Protein AF-A0A843CWX5-F1 (afdb_monomer_lite)

Radius of gyration: 22.22 Å; chains: 1; bounding box: 54×35×62 Å

Structure (mmCIF, N/CA/C/O backbone):
data_AF-A0A843CWX5-F1
#
_entry.id   AF-A0A843CWX5-F1
#
loop_
_atom_site.group_PDB
_atom_site.id
_atom_site.type_symbol
_atom_site.label_atom_id
_atom_site.label_alt_id
_atom_site.label_comp_id
_atom_site.label_asym_id
_atom_site.label_entity_id
_atom_site.label_seq_id
_atom_site.pdbx_PDB_ins_code
_atom_site.Cartn_x
_atom_site.Cartn_y
_atom_site.Cartn_z
_atom_site.occupancy
_atom_site.B_iso_or_equiv
_atom_site.auth_seq_id
_atom_site.auth_comp_id
_atom_site.auth_asym_id
_atom_site.auth_atom_id
_atom_site.pdbx_PDB_model_num
ATOM 1 N N . MET A 1 1 ? -23.429 11.695 6.345 1.00 37.69 1 MET A N 1
ATOM 2 C CA . MET A 1 1 ? -23.101 10.357 6.880 1.00 37.69 1 MET A CA 1
ATOM 3 C C . MET A 1 1 ? -22.554 10.529 8.290 1.00 37.69 1 MET A C 1
ATOM 5 O O . MET A 1 1 ? -21.396 10.893 8.444 1.00 37.69 1 MET A O 1
ATOM 9 N N . LYS A 1 2 ? -23.398 10.401 9.320 1.00 37.97 2 LYS A N 1
ATOM 10 C CA . LYS A 1 2 ? -22.948 10.453 10.717 1.00 37.97 2 LYS A CA 1
ATOM 11 C C . LYS A 1 2 ? -22.539 9.030 11.116 1.00 37.97 2 LYS A C 1
ATOM 13 O O . LYS A 1 2 ? -23.412 8.197 11.302 1.00 37.97 2 LYS A O 1
ATOM 18 N N . HIS A 1 3 ? -21.223 8.812 11.204 1.00 54.56 3 HIS A N 1
ATOM 19 C CA . HIS A 1 3 ? -20.528 7.656 11.798 1.00 54.56 3 HIS A CA 1
ATOM 20 C C . HIS A 1 3 ? -20.368 6.414 10.898 1.00 54.56 3 HIS A C 1
ATOM 22 O O . HIS A 1 3 ? -21.173 5.493 10.918 1.00 54.56 3 HIS A O 1
ATOM 28 N N . GLY A 1 4 ? -19.282 6.395 10.109 1.00 76.50 4 GLY A N 1
ATOM 29 C CA . GLY A 1 4 ? -18.746 5.164 9.506 1.00 76.50 4 GLY A CA 1
ATOM 30 C C . GLY A 1 4 ? -18.087 4.255 10.555 1.00 76.50 4 GLY A C 1
ATOM 31 O O . GLY A 1 4 ? -17.914 4.684 11.698 1.00 76.50 4 GLY A O 1
ATOM 32 N N . TYR A 1 5 ? -17.703 3.031 10.159 1.00 87.69 5 TYR A N 1
ATOM 33 C CA . TYR A 1 5 ? -17.168 1.962 11.027 1.00 87.69 5 TYR A CA 1
ATOM 34 C C . TYR A 1 5 ? -16.243 2.465 12.148 1.00 87.69 5 TYR A C 1
ATOM 36 O O . TYR A 1 5 ? -16.444 2.153 13.319 1.00 87.69 5 TYR A O 1
ATOM 44 N N . GLU A 1 6 ? -15.286 3.322 11.789 1.00 91.31 6 GLU A N 1
ATOM 45 C CA . GLU A 1 6 ? -14.276 3.930 12.660 1.00 91.31 6 GLU A CA 1
ATOM 46 C C . GLU A 1 6 ? -14.812 4.692 13.886 1.00 91.31 6 GLU A C 1
ATOM 48 O O . GLU A 1 6 ? -14.059 4.940 14.828 1.00 91.31 6 GLU A O 1
ATOM 53 N N . SER A 1 7 ? -16.073 5.129 13.861 1.00 91.31 7 SER A N 1
ATOM 54 C CA . SER A 1 7 ? -16.699 5.913 14.934 1.00 91.31 7 SER A CA 1
ATOM 55 C C . SER A 1 7 ? -17.399 5.064 15.992 1.00 91.31 7 SER A C 1
ATOM 57 O O . SER A 1 7 ? -17.661 5.586 17.075 1.00 91.31 7 SER A O 1
ATOM 59 N N . PHE A 1 8 ? -17.717 3.802 15.693 1.00 92.88 8 PHE A N 1
ATOM 60 C CA . PHE A 1 8 ? -18.364 2.912 16.656 1.00 92.88 8 PHE A CA 1
ATOM 61 C C . PHE A 1 8 ? -17.388 2.469 17.738 1.00 92.88 8 PHE A C 1
ATOM 63 O O . PHE A 1 8 ? -16.175 2.540 17.555 1.00 92.88 8 PHE A O 1
ATOM 70 N N . GLU A 1 9 ? -17.932 2.036 18.871 1.00 95.12 9 GLU A N 1
ATOM 71 C CA . GLU A 1 9 ? -17.149 1.485 19.971 1.00 95.12 9 GLU A CA 1
ATOM 72 C C . GLU A 1 9 ? -16.375 0.238 19.518 1.00 95.12 9 GLU A C 1
ATOM 74 O O . GLU A 1 9 ? -16.902 -0.597 18.780 1.00 95.12 9 GLU A O 1
ATOM 79 N N . ALA A 1 10 ? -15.113 0.144 19.937 1.00 94.31 10 ALA A N 1
ATOM 80 C CA . ALA A 1 10 ? -14.264 -1.003 19.658 1.00 94.31 10 ALA A CA 1
ATOM 81 C C . ALA A 1 10 ? -14.748 -2.249 20.404 1.00 94.31 10 ALA A C 1
ATOM 83 O O . ALA A 1 10 ? -15.139 -2.171 21.570 1.00 94.31 10 ALA A O 1
ATOM 84 N N . ALA A 1 11 ? -14.634 -3.408 19.750 1.00 92.00 11 ALA A N 1
ATOM 85 C CA . ALA A 1 11 ? -15.010 -4.704 20.321 1.00 92.00 11 ALA A CA 1
ATOM 86 C C . ALA A 1 11 ? -14.247 -5.040 21.617 1.00 92.00 11 ALA A C 1
ATOM 88 O O . ALA A 1 11 ? -14.758 -5.762 22.470 1.00 92.00 11 ALA A O 1
ATOM 89 N N . ILE A 1 12 ? -13.036 -4.497 21.773 1.00 95.31 12 ILE A N 1
ATOM 90 C CA . ILE A 1 12 ? -12.238 -4.579 22.994 1.00 95.31 12 ILE A CA 1
ATOM 91 C C . ILE A 1 12 ? -11.791 -3.181 23.430 1.00 95.31 12 ILE A C 1
ATOM 93 O O . ILE A 1 12 ? -11.584 -2.289 22.611 1.00 95.31 12 ILE A O 1
ATOM 97 N N . GLN A 1 13 ? -11.629 -2.998 24.740 1.00 96.81 13 GLN A N 1
ATOM 98 C CA . GLN A 1 13 ? -11.293 -1.701 25.345 1.00 96.81 13 GLN A CA 1
ATOM 99 C C . GLN A 1 13 ? -9.893 -1.670 25.979 1.00 96.81 13 GLN A C 1
ATOM 101 O O . GLN A 1 13 ? -9.362 -0.601 26.274 1.00 96.81 13 GLN A O 1
ATOM 106 N N . HIS A 1 14 ? -9.266 -2.831 26.161 1.00 96.19 14 HIS A N 1
ATOM 107 C CA . HIS A 1 14 ? -7.884 -2.970 26.619 1.00 96.19 14 HIS A CA 1
ATOM 108 C C . HIS A 1 14 ? -6.923 -2.813 25.430 1.00 96.19 14 HIS A C 1
ATOM 110 O O . HIS A 1 14 ? -6.329 -3.781 24.963 1.00 96.19 14 HIS A O 1
ATOM 116 N N . LEU A 1 15 ? -6.831 -1.583 24.914 1.00 97.06 15 LEU A N 1
ATOM 117 C CA . LEU A 1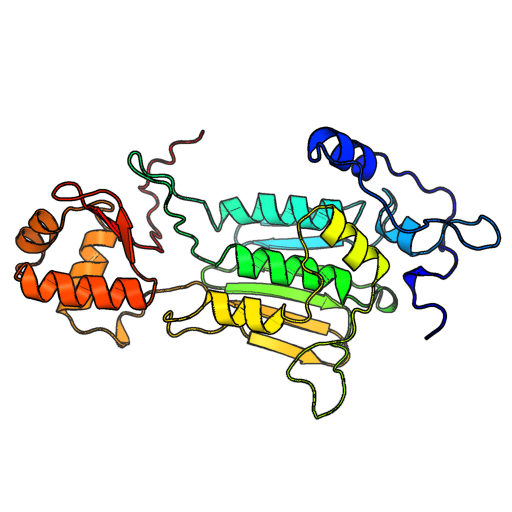 15 ? -5.984 -1.233 23.773 1.00 97.06 15 LEU A CA 1
ATOM 118 C C . LEU A 1 15 ? -4.655 -0.613 24.217 1.00 97.06 15 LEU A C 1
ATOM 120 O O . LEU A 1 15 ? -4.635 0.293 25.055 1.00 97.06 15 LEU A O 1
ATOM 124 N N . THR A 1 16 ? -3.563 -1.050 23.595 1.00 96.94 16 THR A N 1
ATOM 125 C CA . THR A 1 16 ? -2.225 -0.456 23.708 1.00 96.94 16 THR A CA 1
ATOM 126 C C . THR A 1 16 ? -1.787 0.128 22.362 1.00 96.94 16 THR A C 1
ATOM 128 O O . THR A 1 16 ? -2.307 -0.234 21.306 1.00 96.94 16 THR A O 1
ATOM 131 N N . PHE A 1 17 ? -0.857 1.084 22.399 1.00 95.69 17 PHE A N 1
ATOM 132 C CA . PHE A 1 17 ? -0.409 1.836 21.216 1.00 95.69 17 PHE A CA 1
ATOM 133 C C . PHE A 1 17 ? 1.121 1.913 21.136 1.00 95.69 17 PHE A C 1
ATOM 135 O O . PHE A 1 17 ? 1.678 2.889 20.632 1.00 95.69 17 PHE A O 1
ATOM 142 N N . GLU A 1 18 ? 1.822 0.921 21.678 1.00 94.94 18 GLU A N 1
ATOM 143 C CA . GLU A 1 18 ? 3.277 0.939 21.831 1.00 94.94 18 GLU A CA 1
ATOM 144 C C . GLU A 1 18 ? 3.984 0.960 20.476 1.00 94.94 18 GLU A C 1
ATOM 146 O O . GLU A 1 18 ? 4.830 1.833 20.251 1.00 94.94 18 GLU A O 1
ATOM 151 N N . LYS A 1 19 ? 3.595 0.085 19.532 1.00 94.44 19 LYS A N 1
ATOM 152 C CA . LYS A 1 19 ? 4.194 0.069 18.186 1.00 94.44 19 LYS A CA 1
ATOM 153 C C . LYS A 1 19 ? 3.950 1.383 17.454 1.00 94.44 19 LYS A C 1
ATOM 155 O O . LYS A 1 19 ? 4.860 1.914 16.819 1.00 94.44 19 LYS A O 1
ATOM 160 N N . MET A 1 20 ? 2.738 1.928 17.560 1.00 92.06 20 MET A N 1
ATOM 161 C CA . MET A 1 20 ? 2.376 3.182 16.900 1.00 92.06 20 MET A CA 1
ATOM 162 C C . MET A 1 20 ? 3.148 4.374 17.484 1.00 92.06 20 MET A C 1
ATOM 164 O O . MET A 1 20 ? 3.673 5.200 16.736 1.00 92.06 20 MET A O 1
ATOM 168 N N . ASN A 1 21 ? 3.274 4.446 18.812 1.00 90.81 21 ASN A N 1
ATOM 169 C CA . ASN A 1 21 ? 4.026 5.500 19.494 1.00 90.81 21 ASN A CA 1
ATOM 170 C C . ASN A 1 21 ? 5.521 5.421 19.172 1.00 90.81 21 ASN A C 1
ATOM 172 O O . ASN A 1 21 ? 6.123 6.438 18.827 1.00 90.81 21 ASN A O 1
ATOM 176 N N . CYS A 1 22 ? 6.100 4.219 19.214 1.00 89.88 22 CYS A N 1
ATOM 177 C CA . CYS A 1 22 ? 7.478 3.962 18.803 1.00 89.88 22 CYS A CA 1
ATOM 178 C C . CYS A 1 22 ? 7.706 4.420 17.353 1.00 89.88 22 CYS A C 1
ATOM 180 O O . CYS A 1 22 ? 8.638 5.173 17.060 1.00 89.88 22 CYS A O 1
ATOM 182 N N . PHE A 1 23 ? 6.797 4.056 16.447 1.00 87.69 23 PHE A N 1
ATOM 183 C CA . PHE A 1 23 ? 6.853 4.479 15.054 1.00 87.69 23 PHE A CA 1
ATOM 184 C C . PHE A 1 23 ? 6.845 6.011 14.907 1.00 87.69 23 PHE A C 1
ATOM 186 O O . PHE A 1 23 ? 7.719 6.567 14.237 1.00 87.69 23 PHE A O 1
ATOM 193 N N . ILE A 1 24 ? 5.906 6.703 15.559 1.00 86.19 24 ILE A N 1
ATOM 194 C CA . ILE A 1 24 ? 5.796 8.168 15.511 1.00 86.19 24 ILE A CA 1
ATOM 195 C C . ILE A 1 24 ? 7.080 8.831 16.026 1.00 86.19 24 ILE A C 1
ATOM 197 O O . ILE A 1 24 ? 7.633 9.693 15.338 1.00 86.19 24 ILE A O 1
ATOM 201 N N . GLN A 1 25 ? 7.589 8.391 17.180 1.00 82.81 25 GLN A N 1
ATOM 202 C CA . GLN A 1 25 ? 8.790 8.950 17.809 1.00 82.81 25 GLN A CA 1
ATOM 203 C C . GLN A 1 25 ? 10.044 8.779 16.942 1.00 82.81 25 GLN A C 1
ATOM 205 O O . GLN A 1 25 ? 10.835 9.710 16.806 1.00 82.81 25 GLN A O 1
ATOM 210 N N . HIS A 1 26 ? 10.232 7.605 16.333 1.00 77.31 26 HIS A N 1
ATOM 211 C CA . HIS A 1 26 ? 11.455 7.293 15.589 1.00 77.31 26 HIS A CA 1
ATOM 212 C C . HIS A 1 26 ? 11.434 7.724 14.121 1.00 77.31 26 HIS A C 1
ATOM 214 O O . HIS A 1 26 ? 12.497 7.865 13.512 1.00 77.31 26 HIS A O 1
ATOM 220 N N . LYS A 1 27 ? 10.255 7.885 13.510 1.00 68.44 27 LYS A N 1
ATOM 221 C CA . LYS A 1 27 ? 10.138 8.136 12.063 1.00 68.44 27 LYS A CA 1
ATOM 222 C C . LYS A 1 27 ? 9.634 9.524 11.716 1.00 68.44 27 LYS A C 1
ATOM 224 O O . LYS A 1 27 ? 9.719 9.900 10.546 1.00 68.44 27 LYS A O 1
ATOM 229 N N . THR A 1 28 ? 9.135 10.294 12.682 1.00 64.88 28 THR A N 1
ATOM 230 C CA . THR A 1 28 ? 8.553 11.606 12.397 1.00 64.88 28 THR A CA 1
ATOM 231 C C . THR A 1 28 ? 9.041 12.668 13.377 1.00 64.88 28 THR A C 1
ATOM 233 O O . THR A 1 28 ? 8.901 12.546 14.583 1.00 64.88 28 THR A O 1
ATOM 236 N N . SER A 1 29 ? 9.597 13.756 12.845 1.00 62.69 29 SER A N 1
ATOM 237 C CA . SER A 1 29 ? 9.973 14.949 13.625 1.00 62.69 29 SER A CA 1
ATOM 238 C C . SER A 1 29 ? 8.815 15.948 13.757 1.00 62.69 29 SER A C 1
ATOM 240 O O . SER A 1 29 ? 9.024 17.101 14.121 1.00 62.69 29 SER A O 1
ATOM 242 N N . ARG A 1 30 ? 7.604 15.550 13.347 1.00 64.81 30 ARG A N 1
ATOM 243 C CA . ARG A 1 30 ? 6.428 16.418 13.240 1.00 64.81 30 ARG A CA 1
ATOM 244 C C . ARG A 1 30 ? 5.475 16.124 14.389 1.00 64.81 30 ARG A C 1
ATOM 246 O O . ARG A 1 30 ? 5.229 14.963 14.691 1.00 64.81 30 ARG A O 1
ATOM 253 N N . ASN A 1 31 ? 4.866 17.168 14.946 1.00 69.94 31 ASN A N 1
ATOM 254 C CA . ASN A 1 31 ? 3.690 17.005 15.796 1.00 69.94 31 ASN A CA 1
ATOM 255 C C . ASN A 1 31 ? 2.535 16.488 14.929 1.00 69.94 31 ASN A C 1
ATOM 257 O O . ASN A 1 31 ? 1.963 17.233 14.131 1.00 69.94 31 ASN A O 1
ATOM 261 N N . ILE A 1 32 ? 2.238 15.196 15.043 1.00 76.44 32 ILE A N 1
ATOM 262 C CA . ILE A 1 32 ? 1.143 14.550 14.321 1.00 76.44 32 ILE A CA 1
ATOM 263 C C . ILE A 1 32 ? -0.139 14.776 15.110 1.00 76.44 32 ILE A C 1
ATOM 265 O O . ILE A 1 32 ? -0.299 14.265 16.217 1.00 76.44 32 ILE A O 1
ATOM 269 N N . ILE A 1 33 ? -1.073 15.512 14.514 1.00 76.00 33 ILE A N 1
ATOM 270 C CA . ILE A 1 33 ? -2.445 15.575 15.009 1.00 76.00 33 ILE A CA 1
ATOM 271 C C . ILE 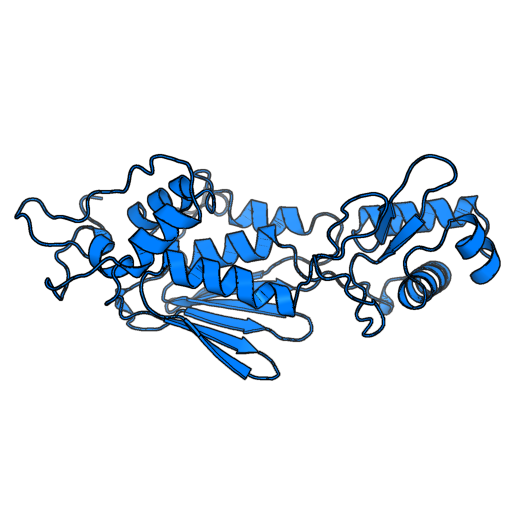A 1 33 ? -3.141 14.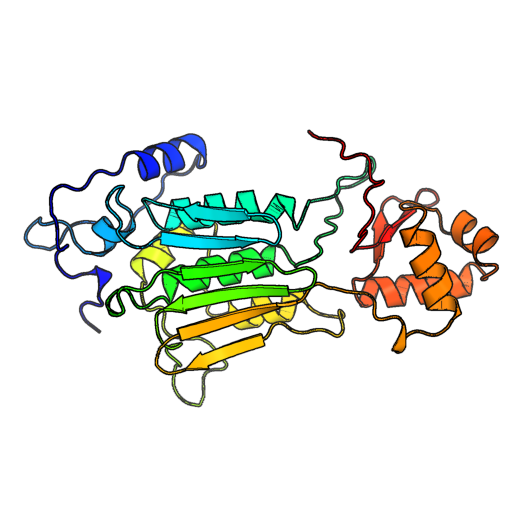297 14.542 1.00 76.00 33 ILE A C 1
ATOM 273 O O . ILE A 1 33 ? -3.293 14.069 13.339 1.00 76.00 33 ILE A O 1
ATOM 277 N N . THR A 1 34 ? -3.512 13.446 15.494 1.00 79.19 34 THR A N 1
ATOM 278 C CA . THR A 1 34 ? -4.245 12.208 15.224 1.00 79.19 34 THR A CA 1
ATOM 279 C C . THR A 1 34 ? -5.747 12.432 15.439 1.00 79.19 34 THR A C 1
ATOM 281 O O . THR A 1 34 ? -6.126 13.204 16.319 1.00 79.19 34 THR A O 1
ATOM 284 N N . PRO A 1 35 ? -6.620 11.804 14.630 1.00 85.06 35 PRO A N 1
ATOM 285 C CA . PRO A 1 35 ? -8.055 11.766 14.901 1.00 85.06 35 PRO A CA 1
ATOM 286 C C . PRO A 1 35 ? -8.389 11.208 16.290 1.00 85.06 35 PRO A C 1
ATOM 288 O O . PRO A 1 35 ? -7.669 10.356 16.809 1.00 85.06 35 PRO A O 1
ATOM 291 N N . ASP A 1 36 ? -9.533 11.622 16.842 1.00 90.19 36 ASP A N 1
ATOM 292 C CA . ASP A 1 36 ? -9.993 11.157 18.151 1.00 90.19 36 ASP A CA 1
ATOM 293 C C . ASP A 1 36 ? -10.170 9.633 18.194 1.00 90.19 36 ASP A C 1
ATOM 295 O O . ASP A 1 36 ? -10.916 9.036 17.409 1.00 90.19 36 ASP A O 1
ATOM 299 N N . THR A 1 37 ? -9.522 9.006 19.174 1.00 93.25 37 THR A N 1
ATOM 300 C CA . THR A 1 37 ? -9.575 7.560 19.438 1.00 93.25 37 THR A CA 1
ATOM 301 C C . THR A 1 37 ? -10.715 7.162 20.370 1.00 93.25 37 THR A C 1
ATOM 303 O O . THR A 1 37 ? -10.960 5.974 20.570 1.00 93.25 37 THR A O 1
ATOM 306 N N . ARG A 1 38 ? -11.450 8.128 20.928 1.00 94.06 38 ARG A N 1
ATOM 307 C CA . ARG A 1 38 ? -12.557 7.871 21.854 1.00 94.06 38 ARG A CA 1
ATOM 308 C C . ARG A 1 38 ? -13.912 8.244 21.260 1.00 94.06 38 ARG A C 1
ATOM 310 O O . ARG A 1 38 ? -14.014 9.049 20.333 1.00 94.06 38 ARG A O 1
ATOM 317 N N . THR A 1 39 ? -14.953 7.588 21.746 1.00 92.50 39 THR A N 1
ATOM 318 C CA . THR A 1 39 ? -16.355 7.948 21.526 1.00 92.50 39 THR A CA 1
ATOM 319 C C . THR A 1 39 ? -16.751 9.090 22.471 1.00 92.50 39 THR A C 1
ATOM 321 O O . THR A 1 39 ? -15.992 9.480 23.358 1.00 92.50 39 THR A O 1
ATOM 324 N N . GLN A 1 40 ? -17.977 9.603 22.330 1.00 89.31 40 GLN A N 1
ATOM 325 C CA . GLN A 1 40 ? -18.530 10.579 23.280 1.00 89.31 40 GLN A CA 1
ATOM 326 C C . GLN A 1 40 ? -18.700 10.004 24.698 1.00 89.31 40 GLN A C 1
ATOM 328 O O . GLN A 1 40 ? -18.656 10.760 25.662 1.00 89.31 40 GLN A O 1
ATOM 333 N N . SER A 1 41 ? -18.863 8.682 24.833 1.00 89.88 41 SER A N 1
ATOM 334 C CA . SER A 1 41 ? -18.937 7.991 26.129 1.00 89.88 41 SER A CA 1
ATOM 335 C C . SER A 1 41 ? -17.567 7.772 26.782 1.00 89.88 41 SER A C 1
ATOM 337 O O . SER A 1 41 ? -17.501 7.309 27.915 1.00 89.88 41 SER A O 1
ATOM 339 N N . GLY A 1 42 ? -16.470 8.093 26.089 1.00 92.88 42 GLY A N 1
ATOM 340 C CA . GLY A 1 42 ? -15.105 7.887 26.571 1.00 92.88 42 GLY A CA 1
ATOM 341 C C . GLY A 1 42 ? -14.513 6.513 26.243 1.00 92.88 42 GLY A C 1
ATOM 342 O O . GLY A 1 42 ? -13.300 6.350 26.387 1.00 92.88 42 GLY A O 1
ATOM 343 N N . SER A 1 43 ? -15.301 5.553 25.748 1.00 95.94 43 SER A N 1
ATOM 344 C CA . SER A 1 43 ? -14.805 4.264 25.238 1.00 95.94 43 SER A CA 1
ATOM 345 C C . SER A 1 43 ? -13.892 4.459 24.023 1.00 95.94 43 SER A C 1
ATOM 347 O O . SER A 1 43 ? -14.051 5.415 23.264 1.00 95.94 43 SER A O 1
ATOM 349 N N . PHE A 1 44 ? -12.948 3.551 23.790 1.00 97.56 44 PHE A N 1
ATOM 350 C CA . PHE A 1 44 ? -12.205 3.502 22.536 1.00 97.56 44 PHE A CA 1
ATOM 351 C C . PHE A 1 44 ? -13.128 3.166 21.366 1.00 97.56 44 PHE A C 1
ATOM 353 O O . PHE A 1 44 ? -14.013 2.313 21.474 1.00 97.56 44 PHE A O 1
ATOM 360 N N . ASN A 1 45 ? -12.901 3.841 20.243 1.00 96.38 45 ASN A N 1
ATOM 361 C CA . ASN A 1 45 ? -13.608 3.598 18.994 1.00 96.38 45 ASN A CA 1
ATOM 362 C C . ASN A 1 45 ? -12.832 2.640 18.075 1.00 96.38 45 ASN A C 1
ATOM 364 O O . ASN A 1 45 ? -11.656 2.354 18.289 1.00 96.38 45 ASN A O 1
ATOM 368 N N . ASN A 1 46 ? -13.479 2.154 17.021 1.00 95.62 46 ASN A N 1
ATOM 369 C CA . ASN A 1 46 ? -12.874 1.229 16.068 1.00 95.62 46 ASN A CA 1
ATOM 370 C C . ASN A 1 46 ? -11.637 1.806 15.375 1.00 95.62 46 ASN A C 1
ATOM 372 O O . ASN A 1 46 ? -10.713 1.057 15.091 1.00 95.62 46 ASN A O 1
ATOM 376 N N . TYR A 1 47 ? -11.564 3.119 15.137 1.00 95.62 47 TYR A N 1
ATOM 377 C CA . TYR A 1 47 ? -10.324 3.716 14.631 1.00 95.62 47 TYR A CA 1
ATOM 378 C C . TYR A 1 47 ? -9.152 3.481 15.595 1.00 95.62 47 TYR A C 1
ATOM 380 O O . TYR A 1 47 ? -8.075 3.100 15.145 1.00 95.62 47 TYR A O 1
ATOM 388 N N . ALA A 1 48 ? -9.373 3.620 16.906 1.00 96.62 48 ALA A N 1
ATOM 389 C CA . ALA A 1 48 ? -8.378 3.263 17.912 1.00 96.62 48 ALA A CA 1
ATOM 390 C C . ALA A 1 48 ? -7.981 1.786 17.810 1.00 96.62 48 ALA A C 1
ATOM 392 O O . ALA A 1 48 ? -6.799 1.470 17.872 1.00 96.62 48 ALA A O 1
ATOM 393 N N . TYR A 1 49 ? -8.946 0.894 17.582 1.00 96.25 49 TYR A N 1
ATOM 394 C CA . TYR A 1 49 ? -8.673 -0.532 17.423 1.00 96.25 49 TYR A CA 1
ATOM 395 C C . TYR A 1 49 ? -7.763 -0.820 16.214 1.00 96.25 49 TYR A C 1
ATOM 397 O O . TYR A 1 49 ? -6.774 -1.539 16.348 1.00 96.25 49 TYR A O 1
ATOM 405 N N . LEU A 1 50 ? -8.012 -0.167 15.074 1.00 95.94 50 LEU A N 1
ATOM 406 C CA . LEU A 1 50 ? -7.222 -0.307 13.839 1.00 95.94 50 LEU A CA 1
ATOM 407 C C . LEU A 1 50 ? -5.771 0.189 13.955 1.00 95.94 50 LEU A C 1
ATOM 409 O O . LEU A 1 50 ? -4.901 -0.254 13.201 1.00 95.94 50 LEU A O 1
ATOM 413 N N . ILE A 1 51 ? -5.501 1.116 14.877 1.00 96.44 51 ILE A N 1
ATOM 414 C CA . ILE A 1 51 ? -4.156 1.667 15.112 1.00 96.44 51 ILE A CA 1
ATOM 415 C C . ILE A 1 51 ? -3.513 1.151 16.409 1.00 96.44 51 ILE A C 1
ATOM 417 O O . ILE A 1 51 ? -2.461 1.653 16.804 1.00 96.44 51 ILE A O 1
ATOM 421 N N . SER A 1 52 ? -4.151 0.190 17.078 1.00 97.44 52 SER A N 1
ATOM 422 C CA . SER A 1 52 ? -3.660 -0.424 18.314 1.00 97.44 52 SER A CA 1
ATOM 423 C C . SER A 1 52 ? -2.762 -1.628 18.039 1.00 97.44 52 SER A C 1
ATOM 425 O O . SER A 1 52 ? -2.772 -2.198 16.944 1.00 97.44 52 SER A O 1
ATOM 427 N N . ASP A 1 53 ? -2.023 -2.062 19.058 1.00 97.50 53 ASP A N 1
ATOM 428 C CA . ASP A 1 53 ? -1.240 -3.299 18.993 1.00 97.50 53 ASP A CA 1
ATOM 429 C C . ASP A 1 53 ? -2.134 -4.552 18.887 1.00 97.50 53 ASP A C 1
ATOM 431 O O . ASP A 1 53 ? -1.661 -5.599 18.454 1.00 97.50 53 ASP A O 1
ATOM 435 N N . GLN A 1 54 ? -3.424 -4.440 19.229 1.00 97.50 54 GLN A N 1
ATOM 436 C CA . GLN A 1 54 ? -4.416 -5.521 19.187 1.00 97.50 54 GLN A CA 1
ATOM 437 C C . GLN A 1 54 ? -5.218 -5.572 17.876 1.00 97.50 54 GLN A C 1
ATOM 439 O O . GLN A 1 54 ? -6.191 -6.324 17.795 1.00 97.50 54 GLN A O 1
ATOM 444 N N . CYS A 1 55 ? -4.859 -4.774 16.865 1.00 96.44 55 CYS A N 1
ATOM 445 C CA . CYS A 1 55 ? -5.523 -4.806 15.563 1.00 96.44 55 CYS A CA 1
ATOM 446 C C . CYS A 1 55 ? -5.568 -6.251 15.012 1.00 96.44 55 CYS A C 1
ATOM 448 O O . CYS A 1 55 ? -4.509 -6.863 14.862 1.00 96.44 55 CYS A O 1
ATOM 450 N N . PRO A 1 56 ? -6.763 -6.798 14.712 1.00 95.44 56 PRO A N 1
ATOM 451 C CA . PRO A 1 56 ? -6.926 -8.203 14.345 1.00 95.44 56 PRO A CA 1
ATOM 452 C C . PRO A 1 56 ? -6.678 -8.474 12.858 1.00 95.44 56 PRO A C 1
ATOM 454 O O . PRO A 1 56 ? -6.548 -9.632 12.478 1.00 95.44 56 PRO A O 1
ATOM 457 N N . TRP A 1 57 ? -6.649 -7.433 12.020 1.00 96.25 57 TRP A N 1
ATOM 458 C CA . TRP A 1 57 ? -6.376 -7.562 10.589 1.00 96.25 57 TRP A CA 1
ATOM 459 C C . TRP A 1 57 ? -4.879 -7.532 10.326 1.00 96.25 57 TRP A C 1
ATOM 461 O O . TRP A 1 57 ? -4.162 -6.669 10.845 1.00 96.25 57 TRP A O 1
ATOM 471 N N . HIS A 1 58 ? -4.449 -8.425 9.450 1.00 97.69 58 HIS A N 1
ATOM 472 C CA . HIS A 1 58 ? -3.074 -8.579 9.017 1.00 97.69 58 HIS A CA 1
ATOM 473 C C . HIS A 1 58 ? -2.930 -8.158 7.557 1.00 97.69 58 HIS A C 1
ATOM 475 O O . HIS A 1 58 ? -3.873 -8.190 6.756 1.00 97.69 58 HIS A O 1
ATOM 481 N N . ILE A 1 59 ? -1.709 -7.783 7.198 1.00 98.31 59 ILE A N 1
ATOM 482 C CA . ILE A 1 59 ? -1.265 -7.761 5.814 1.00 98.31 59 ILE A CA 1
ATOM 483 C C . ILE A 1 59 ? -0.411 -9.006 5.616 1.00 98.31 59 ILE A C 1
ATOM 485 O O . ILE A 1 59 ? 0.607 -9.194 6.282 1.00 98.31 59 ILE A O 1
ATOM 489 N N . ILE A 1 60 ? -0.833 -9.860 4.695 1.00 98.31 60 ILE A N 1
ATOM 490 C CA . ILE A 1 60 ? -0.126 -11.080 4.324 1.00 98.31 60 ILE A CA 1
ATOM 491 C C . ILE A 1 60 ? 0.561 -10.822 2.991 1.00 98.31 60 ILE A C 1
ATOM 493 O O . ILE A 1 60 ? -0.085 -10.427 2.023 1.00 98.31 60 ILE A O 1
ATOM 497 N N . MET A 1 61 ? 1.871 -11.032 2.941 1.00 97.25 61 MET A N 1
ATOM 498 C CA . MET A 1 61 ? 2.678 -10.874 1.739 1.00 97.25 61 MET A CA 1
ATOM 499 C C . MET A 1 61 ? 3.255 -12.218 1.320 1.00 97.25 61 MET A C 1
ATOM 501 O O . MET A 1 61 ? 4.154 -12.751 1.973 1.00 97.25 61 MET A O 1
ATOM 505 N N . ASP A 1 62 ? 2.762 -12.731 0.204 1.00 94.25 62 ASP A N 1
ATOM 506 C CA . ASP A 1 62 ? 3.271 -13.918 -0.456 1.00 94.25 62 ASP A CA 1
ATOM 507 C C . ASP A 1 62 ? 4.295 -13.510 -1.519 1.00 94.25 62 ASP A C 1
ATOM 509 O O . ASP A 1 62 ? 4.082 -12.623 -2.349 1.00 94.25 62 ASP A O 1
ATOM 513 N N . THR A 1 63 ? 5.459 -14.143 -1.457 1.00 87.12 63 THR A N 1
ATOM 514 C CA . THR A 1 63 ? 6.590 -13.925 -2.364 1.00 87.12 63 THR A CA 1
ATOM 515 C C . THR A 1 63 ? 7.058 -15.281 -2.882 1.00 87.12 63 THR A C 1
ATOM 517 O O . THR A 1 63 ? 6.735 -16.299 -2.265 1.00 87.12 63 THR A O 1
ATOM 520 N N . PRO A 1 64 ? 7.871 -15.347 -3.951 1.00 77.56 64 PRO A N 1
ATOM 521 C CA . PRO A 1 64 ? 8.253 -16.632 -4.535 1.00 77.56 64 PRO A CA 1
ATOM 522 C C . PRO A 1 64 ? 9.002 -17.544 -3.554 1.00 77.56 64 PRO A C 1
ATOM 524 O O . PRO A 1 64 ? 8.931 -18.764 -3.663 1.00 77.56 64 PRO A O 1
ATOM 527 N N . ASP A 1 65 ? 9.703 -16.944 -2.589 1.00 80.19 65 ASP A N 1
ATOM 528 C CA . ASP A 1 65 ? 10.574 -17.655 -1.655 1.00 80.19 65 ASP A CA 1
ATOM 529 C C . ASP A 1 65 ? 9.974 -17.783 -0.243 1.00 80.19 65 ASP A C 1
ATOM 531 O O . ASP A 1 65 ? 10.485 -18.546 0.576 1.00 80.19 65 ASP A O 1
ATOM 535 N N . SER A 1 66 ? 8.953 -16.988 0.101 1.00 87.56 66 SER A N 1
ATOM 536 C CA . SER A 1 66 ? 8.476 -16.878 1.486 1.00 87.56 66 SER A CA 1
ATOM 537 C C . SER A 1 66 ? 7.101 -16.229 1.612 1.00 87.56 66 SER A C 1
ATOM 539 O O . SER A 1 66 ? 6.726 -15.392 0.793 1.00 87.56 66 SER A O 1
ATOM 541 N N . ARG A 1 67 ? 6.407 -16.551 2.705 1.00 94.81 67 ARG A N 1
ATOM 542 C CA . ARG A 1 67 ? 5.227 -15.832 3.185 1.00 94.81 67 ARG A CA 1
ATOM 543 C C . ARG A 1 67 ? 5.605 -14.994 4.401 1.00 94.81 67 ARG A C 1
ATOM 545 O O . ARG A 1 67 ? 6.252 -15.496 5.319 1.00 94.81 67 ARG A O 1
ATOM 552 N N . MET A 1 68 ? 5.212 -13.727 4.398 1.00 95.94 68 MET A N 1
ATOM 553 C CA . MET A 1 68 ? 5.408 -12.788 5.500 1.00 95.94 68 MET A CA 1
ATOM 554 C C . MET A 1 68 ? 4.045 -12.331 6.014 1.00 95.94 68 MET A C 1
ATOM 556 O O . MET A 1 68 ? 3.126 -12.106 5.229 1.00 95.94 68 MET A O 1
ATOM 560 N N . GLU A 1 69 ? 3.923 -12.172 7.324 1.00 97.94 69 GLU A N 1
ATOM 561 C CA . GLU A 1 69 ? 2.708 -11.689 7.974 1.00 97.94 69 GLU A CA 1
ATOM 562 C C . GLU A 1 69 ? 3.062 -10.484 8.841 1.00 97.94 69 GLU A C 1
ATOM 564 O O . GLU A 1 69 ? 3.974 -10.544 9.669 1.00 97.94 69 GLU A O 1
ATOM 569 N N . PHE A 1 70 ? 2.367 -9.375 8.608 1.00 97.94 70 PHE A N 1
ATOM 570 C CA . PHE A 1 70 ? 2.544 -8.129 9.342 1.00 97.94 70 PHE A CA 1
ATOM 571 C C . PHE A 1 70 ? 1.369 -7.956 10.307 1.00 97.94 70 PHE A C 1
ATOM 573 O O . PHE A 1 70 ? 0.223 -8.188 9.931 1.00 97.94 70 PHE A O 1
ATOM 580 N N . SER A 1 71 ? 1.649 -7.562 11.553 1.00 97.75 71 SER A N 1
ATOM 581 C CA . SER A 1 71 ? 0.657 -7.515 12.639 1.00 97.75 71 SER A CA 1
ATOM 582 C C . SER A 1 71 ? 0.782 -6.264 13.516 1.00 97.75 71 SER A C 1
ATOM 584 O O . SER A 1 71 ? 1.852 -5.653 13.636 1.00 97.75 71 SER A O 1
ATOM 586 N N . GLY A 1 72 ? -0.308 -5.898 14.197 1.00 97.56 72 GLY A N 1
ATOM 587 C CA . GLY A 1 72 ? -0.408 -4.682 15.014 1.00 97.56 72 GLY A CA 1
ATOM 588 C C . GLY A 1 72 ? -1.018 -3.509 14.234 1.00 97.56 72 GLY A C 1
ATOM 589 O O . GLY A 1 72 ? -1.833 -3.744 13.347 1.00 97.56 72 GLY A O 1
ATOM 590 N N . PRO A 1 73 ? -0.658 -2.243 14.504 1.00 97.25 73 PRO A N 1
ATOM 591 C CA . PRO A 1 73 ? -1.330 -1.097 13.888 1.00 97.25 73 PRO A CA 1
ATOM 592 C C . PRO A 1 73 ? -1.263 -1.123 12.352 1.00 97.25 73 PRO A C 1
ATOM 594 O O . PRO A 1 73 ? -0.165 -1.169 11.792 1.00 97.25 73 PRO A O 1
ATOM 597 N N . LEU A 1 74 ? -2.400 -1.006 11.651 1.00 97.06 74 LEU A N 1
ATOM 598 C CA . LEU A 1 74 ? -2.440 -1.031 10.173 1.00 97.06 74 LEU A CA 1
ATOM 599 C C . LEU A 1 74 ? -1.469 -0.038 9.494 1.00 97.06 74 LEU A C 1
ATOM 601 O O . LEU A 1 74 ? -0.798 -0.430 8.536 1.00 97.06 74 LEU A O 1
ATOM 605 N N . PRO A 1 75 ? -1.321 1.221 9.965 1.00 95.44 75 PRO A N 1
ATOM 606 C CA . PRO A 1 75 ? -0.332 2.144 9.405 1.00 95.44 75 PRO A CA 1
ATOM 607 C C . PRO A 1 75 ? 1.103 1.617 9.486 1.00 95.44 75 PRO A C 1
ATOM 609 O O . PRO A 1 75 ? 1.883 1.806 8.555 1.00 95.44 75 PRO A O 1
ATOM 612 N N . VAL A 1 76 ? 1.451 0.945 10.588 1.00 96.06 76 VAL A N 1
ATOM 613 C CA . VAL A 1 76 ? 2.782 0.360 10.790 1.00 96.06 76 VAL A CA 1
ATOM 614 C C . VAL A 1 76 ? 2.974 -0.818 9.838 1.00 96.06 76 VAL A C 1
ATOM 616 O O . VAL A 1 76 ? 3.975 -0.843 9.123 1.00 96.06 76 VAL A O 1
ATOM 619 N N . GLN A 1 77 ? 1.979 -1.707 9.728 1.00 97.69 77 GLN A N 1
ATOM 620 C CA . GLN A 1 77 ? 2.021 -2.841 8.800 1.00 97.69 77 GLN A CA 1
ATOM 621 C C . GLN A 1 77 ? 2.263 -2.396 7.346 1.00 97.69 77 GLN A C 1
ATOM 623 O O . GLN A 1 77 ? 3.118 -2.957 6.663 1.00 97.69 77 GLN A O 1
ATOM 628 N N . VAL A 1 78 ? 1.580 -1.344 6.869 1.00 96.31 78 VAL A N 1
ATOM 629 C CA . VAL A 1 78 ? 1.789 -0.791 5.512 1.00 96.31 78 VAL A CA 1
ATOM 630 C C . VAL A 1 78 ? 3.236 -0.349 5.295 1.00 96.31 78 VAL A C 1
ATOM 632 O O . VAL A 1 78 ? 3.804 -0.544 4.220 1.00 96.31 78 VAL A O 1
ATOM 635 N N . ILE A 1 79 ? 3.854 0.259 6.301 1.00 93.62 79 ILE A N 1
ATOM 636 C CA . ILE A 1 79 ? 5.203 0.822 6.188 1.00 93.62 79 ILE A CA 1
ATOM 637 C C . ILE A 1 79 ? 6.267 -0.274 6.279 1.00 93.62 79 ILE A C 1
ATOM 639 O O . ILE A 1 79 ? 7.280 -0.220 5.570 1.00 93.62 79 ILE A O 1
ATOM 643 N N . GLU A 1 80 ? 6.025 -1.292 7.099 1.00 95.19 80 GLU A N 1
ATOM 644 C CA . GLU A 1 80 ? 6.818 -2.518 7.122 1.00 95.19 80 GLU A CA 1
ATOM 645 C C . GLU A 1 80 ? 6.734 -3.238 5.769 1.00 95.19 80 GLU A C 1
ATOM 647 O O . GLU A 1 80 ? 7.776 -3.547 5.190 1.00 95.19 80 GLU A O 1
ATOM 652 N N . CYS A 1 81 ? 5.536 -3.365 5.184 1.00 94.94 81 CYS A N 1
ATOM 653 C CA . CYS A 1 81 ? 5.337 -3.895 3.831 1.00 94.94 81 CYS A CA 1
ATOM 654 C C . CYS A 1 81 ? 6.108 -3.087 2.779 1.00 94.94 81 CYS A C 1
ATOM 656 O O . CYS A 1 81 ? 6.838 -3.653 1.966 1.00 94.94 81 CYS A O 1
ATOM 658 N N . LEU A 1 82 ? 6.005 -1.753 2.807 1.00 91.38 82 LEU A N 1
ATOM 659 C CA . LEU A 1 82 ? 6.753 -0.870 1.905 1.00 91.38 82 LEU A CA 1
ATOM 660 C C . LEU A 1 82 ? 8.266 -1.055 2.029 1.00 91.38 82 LEU A C 1
ATOM 662 O O . LEU A 1 82 ? 8.990 -0.913 1.043 1.00 91.38 82 LEU A O 1
ATOM 666 N N . THR A 1 83 ? 8.746 -1.344 3.236 1.00 90.38 83 THR A N 1
ATOM 667 C CA . THR A 1 83 ? 10.160 -1.620 3.493 1.00 90.38 83 THR A CA 1
ATOM 668 C C . THR A 1 83 ? 10.547 -2.999 2.963 1.00 90.38 83 THR A C 1
ATOM 670 O O . THR A 1 83 ? 11.570 -3.106 2.287 1.00 90.38 83 THR A O 1
ATOM 673 N N . ALA A 1 84 ? 9.717 -4.021 3.184 1.00 89.62 84 ALA A N 1
ATOM 674 C CA . ALA A 1 84 ? 9.937 -5.384 2.706 1.00 89.62 84 ALA A CA 1
ATOM 675 C C . ALA A 1 84 ? 9.963 -5.465 1.169 1.00 89.62 84 ALA A C 1
ATOM 677 O O . ALA A 1 84 ? 10.894 -6.039 0.602 1.00 89.62 84 ALA A O 1
ATOM 678 N N . ILE A 1 85 ? 9.029 -4.793 0.480 1.00 86.19 85 ILE A N 1
ATOM 679 C CA . ILE A 1 85 ? 8.939 -4.774 -0.995 1.00 86.19 85 ILE A CA 1
ATOM 680 C C . ILE A 1 85 ? 10.233 -4.273 -1.650 1.00 86.19 85 ILE A C 1
ATOM 682 O O . ILE A 1 85 ? 10.557 -4.684 -2.765 1.00 86.19 85 ILE A O 1
ATOM 686 N N . ARG A 1 86 ? 11.035 -3.441 -0.968 1.00 80.06 86 ARG A N 1
ATOM 687 C CA . ARG A 1 86 ? 12.326 -2.958 -1.497 1.00 80.06 86 ARG A CA 1
ATOM 688 C C . ARG A 1 86 ? 13.288 -4.088 -1.853 1.00 80.06 86 ARG A C 1
ATOM 690 O O . ARG A 1 86 ? 14.134 -3.879 -2.713 1.00 80.06 86 ARG A O 1
ATOM 697 N N . ARG A 1 87 ? 13.159 -5.273 -1.249 1.00 77.75 87 ARG A N 1
ATOM 698 C CA . ARG A 1 87 ? 13.957 -6.450 -1.626 1.00 77.75 87 ARG A CA 1
ATOM 699 C C . ARG A 1 87 ? 13.698 -6.882 -3.073 1.00 77.75 87 ARG A C 1
ATOM 701 O O . ARG A 1 87 ? 14.637 -7.257 -3.766 1.00 77.75 87 ARG A O 1
ATOM 708 N N . TRP A 1 88 ? 12.450 -6.787 -3.528 1.00 75.19 88 TRP A N 1
ATOM 709 C CA . TRP A 1 88 ? 12.024 -7.128 -4.891 1.00 75.19 88 TRP A CA 1
ATOM 710 C C . TRP A 1 88 ? 11.937 -5.906 -5.818 1.00 75.19 88 TRP A C 1
ATOM 712 O O . TRP A 1 88 ? 11.737 -6.048 -7.024 1.00 75.19 88 TRP A O 1
ATOM 722 N N . ASN A 1 89 ? 12.121 -4.704 -5.264 1.00 70.94 89 ASN A N 1
ATOM 723 C CA . ASN A 1 89 ? 12.134 -3.435 -5.983 1.00 70.94 89 ASN A CA 1
ATOM 724 C C . ASN A 1 89 ? 13.252 -2.499 -5.462 1.00 70.94 89 ASN A C 1
ATOM 726 O O . ASN A 1 89 ? 12.951 -1.433 -4.910 1.00 70.94 89 ASN A O 1
ATOM 730 N N . PRO A 1 90 ? 14.537 -2.902 -5.550 1.00 60.22 90 PRO A N 1
ATOM 731 C CA . PRO A 1 90 ? 15.634 -2.158 -4.941 1.00 60.22 90 PRO A CA 1
ATOM 732 C C . PRO A 1 90 ? 15.879 -0.827 -5.655 1.00 60.22 90 PRO A C 1
ATOM 734 O O . PRO A 1 90 ? 15.920 -0.756 -6.879 1.00 60.22 90 PRO A O 1
ATOM 737 N N . ASN A 1 91 ? 16.115 0.236 -4.882 1.00 51.62 91 ASN A N 1
ATOM 738 C CA . ASN A 1 91 ? 16.609 1.495 -5.436 1.00 51.62 91 ASN A CA 1
ATOM 739 C C . ASN A 1 91 ? 18.080 1.312 -5.831 1.00 51.62 91 ASN A C 1
ATOM 741 O O . ASN A 1 91 ? 18.929 1.126 -4.960 1.00 51.62 91 ASN A O 1
ATOM 745 N N . VAL A 1 92 ? 18.404 1.394 -7.120 1.00 49.78 92 VAL A N 1
ATOM 746 C CA . VAL A 1 92 ? 19.805 1.409 -7.565 1.00 49.78 92 VAL A CA 1
ATOM 747 C C . VAL A 1 92 ? 20.349 2.835 -7.452 1.00 49.78 92 VAL A C 1
ATOM 749 O O . VAL A 1 92 ? 19.805 3.764 -8.042 1.00 49.78 92 VAL A O 1
ATOM 752 N N . ARG A 1 93 ? 21.427 3.028 -6.686 1.00 39.91 93 ARG A N 1
ATOM 753 C CA . ARG A 1 93 ? 22.151 4.304 -6.579 1.00 39.91 93 ARG A CA 1
ATOM 754 C C . ARG A 1 93 ? 23.454 4.190 -7.366 1.00 39.91 93 ARG A C 1
ATOM 756 O O . ARG A 1 93 ? 24.206 3.246 -7.161 1.00 39.91 93 ARG A O 1
ATOM 763 N N . LEU A 1 94 ? 23.710 5.136 -8.266 1.00 40.53 94 LEU A N 1
ATOM 764 C CA . LEU A 1 94 ? 24.924 5.178 -9.085 1.00 40.53 94 LEU A CA 1
ATOM 765 C C . LEU A 1 94 ? 25.686 6.473 -8.791 1.00 40.53 94 LEU A C 1
ATOM 767 O O . LEU A 1 94 ? 25.077 7.540 -8.680 1.00 40.53 94 LEU A O 1
ATOM 771 N N . ASP A 1 95 ? 27.011 6.368 -8.665 1.00 41.09 95 ASP A N 1
ATOM 772 C CA . ASP A 1 95 ? 27.942 7.328 -8.033 1.00 41.09 95 ASP A CA 1
ATOM 773 C C . ASP A 1 95 ? 27.923 8.782 -8.542 1.00 41.09 95 ASP A C 1
ATOM 775 O O . ASP A 1 95 ? 28.611 9.642 -8.001 1.00 41.09 95 ASP A O 1
ATOM 779 N N . CYS A 1 96 ? 27.141 9.115 -9.568 1.00 38.38 96 CYS A N 1
ATOM 780 C CA . CYS A 1 96 ? 27.109 10.461 -10.146 1.00 38.38 96 CYS A CA 1
ATOM 781 C C . CYS A 1 96 ? 25.729 11.136 -10.145 1.00 38.38 96 CYS A C 1
ATOM 783 O O . CYS A 1 96 ? 25.651 12.302 -10.537 1.00 38.38 96 CYS A O 1
ATOM 785 N N . ARG A 1 97 ? 24.654 10.449 -9.722 1.00 38.09 97 ARG A N 1
ATOM 786 C CA . ARG A 1 97 ? 23.306 10.993 -9.432 1.00 38.09 97 ARG A CA 1
ATOM 787 C C . ARG A 1 97 ? 22.369 9.853 -9.020 1.00 38.09 97 ARG A C 1
ATOM 789 O O . ARG A 1 97 ? 22.447 8.756 -9.555 1.00 38.09 97 ARG A O 1
ATOM 796 N N . VAL A 1 98 ? 21.437 10.139 -8.112 1.00 40.34 98 VAL A N 1
ATOM 797 C CA . VAL A 1 98 ? 20.366 9.201 -7.744 1.00 40.34 98 VAL A CA 1
ATOM 798 C C . VAL A 1 98 ? 19.399 9.076 -8.927 1.00 40.34 98 VAL A C 1
ATOM 800 O O . VAL A 1 98 ? 18.757 10.059 -9.289 1.00 40.34 98 VAL A O 1
ATOM 803 N N . GLY A 1 99 ? 19.311 7.894 -9.536 1.00 42.94 99 GLY A N 1
ATOM 804 C CA . GLY A 1 99 ? 18.278 7.544 -10.510 1.00 42.94 99 GLY A CA 1
ATOM 805 C C . GLY A 1 99 ? 17.630 6.240 -10.076 1.00 42.94 99 GLY A C 1
ATOM 806 O O . GLY A 1 99 ? 18.305 5.221 -10.009 1.00 42.94 99 GLY A O 1
ATOM 807 N N . ASN A 1 100 ? 16.349 6.285 -9.714 1.00 45.81 100 ASN A N 1
ATOM 808 C CA . ASN A 1 100 ? 15.654 5.129 -9.165 1.00 45.81 100 ASN A CA 1
ATOM 809 C C . ASN A 1 100 ? 15.260 4.170 -10.290 1.00 45.81 100 ASN A C 1
ATOM 811 O O . ASN A 1 100 ? 14.367 4.447 -11.087 1.00 45.81 100 ASN A O 1
ATOM 815 N N . VAL A 1 101 ? 15.915 3.023 -10.313 1.00 48.38 101 VAL A N 1
ATOM 816 C CA . VAL A 1 101 ? 15.565 1.876 -11.143 1.00 48.38 101 VAL A CA 1
ATOM 817 C C . VAL A 1 101 ? 14.518 1.061 -10.399 1.00 48.38 101 VAL A C 1
ATOM 819 O O . VAL A 1 101 ? 14.848 0.133 -9.668 1.00 48.38 101 VAL A O 1
ATOM 822 N N . CYS A 1 102 ? 13.254 1.458 -10.497 1.00 58.03 102 CYS A N 1
ATOM 823 C CA . CYS A 1 102 ? 12.175 0.733 -9.840 1.00 58.03 102 CYS A CA 1
ATOM 824 C C . CYS A 1 102 ? 11.453 -0.135 -10.871 1.00 58.03 102 CYS A C 1
ATOM 826 O O . CYS A 1 102 ? 10.712 0.388 -11.703 1.00 58.03 102 CYS A O 1
ATOM 828 N N . ARG A 1 103 ? 11.633 -1.460 -10.774 1.00 67.19 103 ARG A N 1
ATOM 829 C CA . ARG A 1 103 ? 10.893 -2.472 -11.550 1.00 67.19 103 ARG A CA 1
ATOM 830 C C . ARG A 1 103 ? 9.390 -2.203 -11.520 1.00 67.19 103 ARG A C 1
ATOM 832 O O . ARG A 1 103 ? 8.716 -2.331 -12.536 1.00 67.19 103 ARG A O 1
ATOM 839 N N . PHE A 1 104 ? 8.899 -1.805 -10.354 1.00 78.75 104 PHE A N 1
ATOM 840 C CA . PHE A 1 104 ? 7.536 -1.356 -10.121 1.00 78.75 104 PHE A CA 1
ATOM 841 C C . PHE A 1 104 ? 7.591 0.090 -9.621 1.00 78.75 104 PHE A C 1
ATOM 843 O O . PHE A 1 104 ? 8.328 0.351 -8.665 1.00 78.75 104 PHE A O 1
ATOM 850 N N . PRO A 1 105 ? 6.836 1.048 -10.182 1.00 79.88 105 PRO A N 1
ATOM 851 C CA . PRO A 1 105 ? 6.878 2.425 -9.699 1.00 79.88 105 PRO A CA 1
ATOM 852 C C . PRO A 1 105 ? 6.593 2.501 -8.189 1.00 79.88 105 PRO A C 1
ATOM 854 O O . PRO A 1 105 ? 5.526 2.110 -7.721 1.00 79.88 105 PRO A O 1
ATOM 857 N N . THR A 1 106 ? 7.543 3.012 -7.401 1.00 82.00 106 THR A N 1
ATOM 858 C CA . THR A 1 106 ? 7.432 3.059 -5.926 1.00 82.00 106 THR A CA 1
ATOM 859 C C . THR A 1 106 ? 6.258 3.906 -5.454 1.00 82.00 106 THR A C 1
ATOM 861 O O . THR A 1 106 ? 5.621 3.583 -4.453 1.00 82.00 106 THR A O 1
ATOM 864 N N . VAL A 1 107 ? 5.934 4.964 -6.201 1.00 82.88 107 VAL A N 1
ATOM 865 C CA . VAL A 1 107 ? 4.738 5.780 -5.971 1.00 82.88 107 VAL A CA 1
ATOM 866 C C . VAL A 1 107 ? 3.468 4.952 -6.184 1.00 82.88 107 VAL A C 1
ATOM 868 O O . VAL A 1 107 ? 2.560 5.060 -5.368 1.00 82.88 107 VAL A O 1
ATOM 871 N N . ALA A 1 108 ? 3.427 4.082 -7.200 1.00 84.31 108 ALA A N 1
ATOM 872 C CA . ALA A 1 108 ? 2.282 3.207 -7.448 1.00 84.31 108 ALA A CA 1
ATOM 873 C C . ALA A 1 108 ? 2.105 2.162 -6.337 1.00 84.31 108 ALA A C 1
ATOM 875 O O . ALA A 1 108 ? 0.993 1.981 -5.852 1.00 84.31 108 ALA A O 1
ATOM 876 N N . ILE A 1 109 ? 3.193 1.532 -5.878 1.00 89.56 109 ILE A N 1
ATOM 877 C CA . ILE A 1 109 ? 3.150 0.590 -4.744 1.00 89.56 109 ILE A CA 1
ATOM 878 C C . ILE A 1 109 ? 2.624 1.285 -3.485 1.00 89.56 109 ILE A C 1
ATOM 880 O O . ILE A 1 109 ? 1.718 0.778 -2.829 1.00 89.56 109 ILE A O 1
ATOM 884 N N . LYS A 1 110 ? 3.176 2.461 -3.160 1.00 89.94 110 LYS A N 1
ATOM 885 C CA . LYS A 1 110 ? 2.746 3.249 -2.000 1.00 89.94 110 LYS A CA 1
ATOM 886 C C . LYS A 1 110 ? 1.269 3.603 -2.078 1.00 89.94 110 LYS A C 1
ATOM 888 O O . LYS A 1 110 ? 0.555 3.404 -1.104 1.00 89.94 110 LYS A O 1
ATOM 893 N N . GLU A 1 111 ? 0.824 4.102 -3.223 1.00 88.06 111 GLU A N 1
ATOM 894 C CA . GLU A 1 111 ? -0.568 4.484 -3.431 1.00 88.06 111 GLU A CA 1
ATOM 895 C C . GLU A 1 111 ? -1.507 3.282 -3.277 1.00 88.06 111 GLU A C 1
ATOM 897 O O . GLU A 1 111 ? -2.506 3.364 -2.571 1.00 88.06 111 GLU A O 1
ATOM 902 N N . ALA A 1 112 ? -1.161 2.138 -3.867 1.00 90.69 112 ALA A N 1
ATOM 903 C CA . ALA A 1 112 ? -1.979 0.936 -3.781 1.00 90.69 112 ALA A CA 1
ATOM 904 C C . ALA A 1 112 ? -2.047 0.350 -2.357 1.00 90.69 112 ALA A C 1
ATOM 906 O O . ALA A 1 112 ? -3.132 -0.026 -1.923 1.00 90.69 112 ALA A O 1
ATOM 907 N N . LEU A 1 113 ? -0.936 0.333 -1.607 1.00 93.88 113 LEU A N 1
ATOM 908 C CA . LEU A 1 113 ? -0.914 -0.129 -0.208 1.00 93.88 113 LEU A CA 1
ATOM 909 C C . LEU A 1 113 ? -1.638 0.815 0.754 1.00 93.88 113 LEU A C 1
ATOM 911 O O . LEU A 1 113 ? -2.275 0.381 1.708 1.00 93.88 113 LEU A O 1
ATOM 915 N N . VAL A 1 114 ? -1.547 2.125 0.533 1.00 92.19 114 VAL A N 1
ATOM 916 C CA . VAL A 1 114 ? -2.339 3.076 1.320 1.00 92.19 114 VAL A CA 1
ATOM 917 C C . VAL A 1 114 ? -3.821 2.866 1.019 1.00 92.19 114 VAL A C 1
ATOM 919 O O . VAL A 1 114 ? -4.623 2.731 1.944 1.00 92.19 114 VAL A O 1
ATOM 922 N N . ASN A 1 115 ? -4.181 2.758 -0.263 1.00 89.44 115 ASN A N 1
ATOM 923 C CA . ASN A 1 115 ? -5.557 2.516 -0.691 1.00 89.44 115 ASN A CA 1
ATOM 924 C C . ASN A 1 115 ? -6.112 1.200 -0.146 1.00 89.44 115 ASN A C 1
ATOM 926 O O . ASN A 1 115 ? -7.285 1.161 0.228 1.00 89.44 115 ASN A O 1
ATOM 930 N N . SER A 1 116 ? -5.276 0.171 0.014 1.00 92.12 116 SER A N 1
ATOM 931 C CA . SER A 1 116 ? -5.709 -1.100 0.585 1.00 92.12 116 SER A CA 1
ATOM 932 C C . SER A 1 116 ? -6.113 -1.018 2.054 1.00 92.12 116 SER A C 1
ATOM 934 O O . SER A 1 116 ? -6.833 -1.913 2.464 1.00 92.12 116 SER A O 1
ATOM 936 N N . ILE A 1 117 ? -5.720 0.006 2.830 1.00 93.12 117 ILE A N 1
ATOM 937 C CA . ILE A 1 117 ? -6.157 0.194 4.235 1.00 93.12 117 ILE A CA 1
ATOM 938 C C . ILE A 1 117 ? -7.143 1.355 4.437 1.00 93.12 117 ILE A C 1
ATOM 940 O O . ILE A 1 117 ? -7.845 1.410 5.442 1.00 93.12 117 ILE A O 1
ATOM 944 N N . ILE A 1 118 ? -7.230 2.315 3.514 1.00 90.38 118 ILE A N 1
ATOM 945 C CA . ILE A 1 118 ? -8.215 3.409 3.643 1.00 90.38 118 ILE A CA 1
ATOM 946 C C . ILE A 1 118 ? -9.552 3.061 2.982 1.00 90.38 118 ILE A C 1
ATOM 948 O O . ILE A 1 118 ? -10.585 3.643 3.325 1.00 90.38 118 ILE A O 1
ATOM 952 N N . HIS A 1 119 ? -9.537 2.094 2.062 1.00 87.12 119 HIS A N 1
ATOM 953 C CA . HIS A 1 119 ? -10.729 1.576 1.407 1.00 87.12 119 HIS A CA 1
ATOM 954 C C . HIS A 1 119 ? -11.107 0.155 1.845 1.00 87.12 119 HIS A C 1
ATOM 956 O O . HIS A 1 119 ? -12.168 -0.273 1.423 1.00 87.12 119 HIS A O 1
ATOM 962 N N . PHE A 1 120 ? -10.351 -0.564 2.690 1.00 89.06 120 PHE A N 1
ATOM 963 C CA . PHE A 1 120 ? -10.783 -1.908 3.127 1.00 89.06 120 PHE A CA 1
ATOM 964 C C . PHE A 1 120 ? -12.082 -1.879 3.928 1.00 89.06 120 PHE A C 1
ATOM 966 O O . PHE A 1 120 ? -12.341 -0.919 4.658 1.00 89.06 120 PHE A O 1
ATOM 973 N N . ASP A 1 121 ? -12.874 -2.939 3.797 1.00 90.88 121 ASP A N 1
ATOM 974 C CA . ASP A 1 121 ? -14.041 -3.221 4.625 1.00 90.88 121 ASP A CA 1
ATOM 975 C C . ASP A 1 121 ? -13.662 -4.103 5.830 1.00 90.88 121 ASP A C 1
ATOM 977 O O . ASP A 1 121 ? -13.450 -5.310 5.666 1.00 90.88 121 ASP A O 1
ATOM 981 N N . PRO A 1 122 ? -13.605 -3.543 7.051 1.00 88.25 122 PRO A N 1
ATOM 982 C CA . PRO A 1 122 ? -13.259 -4.308 8.245 1.00 88.25 122 PRO A CA 1
ATOM 983 C C . PRO A 1 122 ? -14.313 -5.370 8.593 1.00 88.25 122 PRO A C 1
ATOM 985 O O . PRO A 1 122 ? -13.998 -6.360 9.252 1.00 88.25 122 PRO A O 1
ATOM 988 N N . SER A 1 123 ? -15.564 -5.200 8.149 1.00 86.94 123 SER A N 1
ATOM 989 C CA . SER A 1 123 ? -16.669 -6.098 8.512 1.00 86.94 123 SER A CA 1
ATOM 990 C C . SER A 1 123 ? -16.569 -7.485 7.875 1.00 86.94 123 SER A C 1
ATOM 992 O O . SER A 1 123 ? -17.148 -8.435 8.397 1.00 86.94 123 SER A O 1
ATOM 994 N N . LEU A 1 124 ? -15.793 -7.625 6.796 1.00 88.25 124 LEU A N 1
ATOM 995 C CA . LEU A 1 124 ? -15.624 -8.891 6.084 1.00 88.25 124 LEU A CA 1
ATOM 996 C C . LEU A 1 124 ? -14.670 -9.872 6.777 1.00 88.25 124 LEU A C 1
ATOM 998 O O . LEU A 1 124 ? -14.552 -11.000 6.308 1.00 88.25 124 LEU A O 1
ATOM 1002 N N . MET A 1 125 ? -13.995 -9.467 7.863 1.00 87.25 125 MET A N 1
ATOM 1003 C CA . MET A 1 125 ? -13.092 -10.328 8.650 1.00 87.25 125 MET A CA 1
ATOM 1004 C C . MET A 1 125 ? -12.056 -11.091 7.798 1.00 87.25 125 MET A C 1
ATOM 1006 O O . MET A 1 125 ? -11.708 -12.232 8.089 1.00 87.25 125 MET A O 1
ATOM 1010 N N . ARG A 1 126 ? -11.576 -10.460 6.720 1.00 92.75 126 ARG A N 1
ATOM 1011 C CA . ARG A 1 126 ? -10.519 -10.973 5.840 1.00 92.75 126 ARG A CA 1
ATOM 1012 C C . ARG A 1 126 ? -9.297 -10.070 5.933 1.00 92.75 126 ARG A C 1
ATOM 1014 O O . ARG A 1 126 ? -9.440 -8.862 6.111 1.00 92.75 126 ARG A O 1
ATOM 1021 N N . ASP A 1 127 ? -8.122 -10.656 5.768 1.00 96.69 127 ASP A N 1
ATOM 1022 C CA . ASP A 1 127 ? -6.857 -9.929 5.721 1.00 96.69 127 ASP A CA 1
ATOM 1023 C C . ASP A 1 127 ? -6.623 -9.281 4.351 1.00 96.69 127 ASP A C 1
ATOM 1025 O O . ASP A 1 127 ? -7.266 -9.607 3.345 1.00 96.69 127 ASP A O 1
ATOM 1029 N N . ILE A 1 128 ? -5.682 -8.342 4.311 1.00 97.56 128 ILE A N 1
ATOM 1030 C CA . ILE A 1 128 ? -5.185 -7.762 3.063 1.00 97.56 128 ILE A CA 1
ATOM 1031 C C . ILE A 1 128 ? -4.079 -8.675 2.543 1.00 97.56 128 ILE A C 1
ATOM 1033 O O . ILE A 1 128 ? -3.154 -9.013 3.279 1.00 97.56 128 ILE A O 1
ATOM 1037 N N . HIS A 1 129 ? -4.140 -9.037 1.266 1.00 97.88 129 HIS A N 1
ATOM 1038 C CA . HIS A 1 129 ? -3.141 -9.905 0.645 1.00 97.88 129 HIS A CA 1
ATOM 1039 C C . HIS A 1 129 ? -2.313 -9.147 -0.386 1.00 97.88 129 HIS A C 1
ATOM 1041 O O . HIS A 1 129 ? -2.851 -8.390 -1.196 1.00 97.88 129 HIS A O 1
ATOM 1047 N N . ILE A 1 130 ? -1.007 -9.383 -0.371 1.00 97.69 130 ILE A N 1
ATOM 1048 C CA . ILE A 1 130 ? -0.051 -8.903 -1.358 1.00 97.69 130 ILE A CA 1
ATOM 1049 C C . ILE A 1 130 ? 0.616 -10.126 -1.973 1.00 97.69 130 ILE A C 1
ATOM 1051 O O . ILE A 1 130 ? 1.258 -10.885 -1.258 1.00 97.69 130 ILE A O 1
ATOM 1055 N N . ASP A 1 131 ? 0.532 -10.281 -3.286 1.00 95.56 131 ASP A N 1
ATOM 1056 C CA . ASP A 1 131 ? 1.275 -11.305 -4.015 1.00 95.56 131 ASP A CA 1
ATOM 1057 C C . ASP A 1 131 ? 2.348 -10.619 -4.857 1.00 95.56 131 ASP A C 1
ATOM 1059 O O . ASP A 1 131 ? 2.054 -9.705 -5.639 1.00 95.56 131 ASP A O 1
ATOM 1063 N N . ILE A 1 132 ? 3.598 -11.035 -4.679 1.00 88.44 132 ILE A N 1
ATOM 1064 C CA . ILE A 1 132 ? 4.738 -10.558 -5.457 1.00 88.44 132 ILE A CA 1
ATOM 1065 C C . ILE A 1 132 ? 5.186 -11.688 -6.371 1.00 88.44 132 ILE A C 1
ATOM 1067 O O . ILE A 1 132 ? 5.834 -12.637 -5.935 1.00 88.44 132 ILE A O 1
ATOM 1071 N N . ASP A 1 133 ? 4.892 -11.540 -7.653 1.00 83.38 133 ASP A N 1
ATOM 1072 C CA . ASP A 1 133 ? 5.400 -12.416 -8.696 1.00 83.38 133 ASP A CA 1
ATOM 1073 C C . ASP A 1 133 ? 6.678 -11.846 -9.303 1.00 83.38 133 ASP A C 1
ATOM 1075 O O . ASP A 1 133 ? 7.210 -10.808 -8.893 1.00 83.38 133 ASP A O 1
ATOM 1079 N N . SER A 1 134 ? 7.187 -12.530 -10.329 1.00 73.19 134 SER A N 1
ATOM 1080 C CA . SER A 1 134 ? 8.256 -11.960 -11.130 1.00 73.19 134 SER A CA 1
ATOM 1081 C C . SER A 1 134 ? 7.782 -10.619 -11.704 1.00 73.19 134 SER A C 1
ATOM 1083 O O . SER A 1 134 ? 8.311 -9.576 -11.356 1.00 73.19 134 SER A O 1
ATOM 1085 N N . ASP A 1 135 ? 6.746 -10.572 -12.521 1.00 77.12 135 ASP A N 1
ATOM 1086 C CA . ASP A 1 135 ? 6.411 -9.402 -13.323 1.00 77.12 135 ASP A CA 1
ATOM 1087 C C . ASP A 1 135 ? 5.238 -8.572 -12.806 1.00 77.12 135 ASP A C 1
ATOM 1089 O O . ASP A 1 135 ? 4.892 -7.579 -13.451 1.00 77.12 135 ASP A O 1
ATOM 1093 N N . MET A 1 136 ? 4.667 -8.926 -11.658 1.00 86.56 136 MET A N 1
ATOM 1094 C CA . MET A 1 136 ? 3.451 -8.324 -11.125 1.00 86.56 136 MET A CA 1
ATOM 1095 C C . MET A 1 136 ? 3.510 -8.215 -9.599 1.00 86.56 136 MET A C 1
ATOM 1097 O O . MET A 1 136 ? 3.966 -9.134 -8.927 1.00 86.56 136 MET A O 1
ATOM 1101 N N . ILE A 1 137 ? 2.999 -7.111 -9.054 1.00 92.44 137 ILE A N 1
ATOM 1102 C CA . ILE A 1 137 ? 2.566 -7.038 -7.653 1.00 92.44 137 ILE A CA 1
ATOM 1103 C C . ILE A 1 137 ? 1.044 -6.922 -7.649 1.00 92.44 137 ILE A C 1
ATOM 1105 O O . ILE A 1 137 ? 0.491 -6.024 -8.288 1.00 92.44 137 ILE A O 1
ATOM 1109 N N . SER A 1 138 ? 0.371 -7.810 -6.928 1.00 95.06 138 SER A N 1
ATOM 1110 C CA . SER A 1 138 ? -1.083 -7.809 -6.759 1.00 95.06 138 SER A CA 1
ATOM 1111 C C . SER A 1 138 ? -1.424 -7.470 -5.315 1.00 95.06 138 SER A C 1
ATOM 1113 O O . SER A 1 138 ? -0.832 -8.035 -4.407 1.00 95.06 138 SER A O 1
ATOM 1115 N N . ILE A 1 139 ? -2.354 -6.543 -5.090 1.00 96.75 139 ILE A N 1
ATOM 1116 C CA . ILE A 1 139 ? -2.806 -6.153 -3.748 1.00 96.75 139 ILE A CA 1
ATOM 1117 C C . ILE A 1 139 ? -4.319 -6.319 -3.684 1.00 96.75 139 ILE A C 1
ATOM 1119 O O . ILE A 1 139 ? -5.043 -5.586 -4.362 1.00 96.75 139 ILE A O 1
ATOM 1123 N N . ARG A 1 140 ? -4.783 -7.275 -2.876 1.00 95.94 140 ARG A N 1
ATOM 1124 C CA . ARG A 1 140 ? -6.199 -7.553 -2.607 1.00 95.94 140 ARG A CA 1
ATOM 1125 C C . ARG A 1 140 ? -6.590 -6.967 -1.258 1.00 95.94 140 ARG A C 1
ATOM 1127 O O . ARG A 1 140 ? -6.013 -7.322 -0.233 1.00 95.94 140 ARG A O 1
ATOM 1134 N N . SER A 1 141 ? -7.588 -6.095 -1.266 1.00 93.88 141 SER A N 1
ATOM 1135 C CA . SER A 1 141 ? -8.194 -5.509 -0.073 1.00 93.88 141 SER A CA 1
ATOM 1136 C C . SER A 1 141 ? -9.637 -6.007 0.076 1.00 93.88 141 SER A C 1
ATOM 1138 O O . SER A 1 141 ? -10.354 -6.060 -0.928 1.00 93.88 141 SER A O 1
ATOM 1140 N N . PRO A 1 142 ? -10.083 -6.373 1.291 1.00 93.31 142 PRO A N 1
ATOM 1141 C CA . PRO A 1 142 ? -11.465 -6.764 1.542 1.00 93.31 142 PRO A CA 1
ATOM 1142 C C . PRO A 1 142 ? -12.478 -5.677 1.162 1.00 93.31 142 PRO A C 1
ATOM 1144 O O . PRO A 1 142 ? -12.334 -4.509 1.526 1.00 93.31 142 PRO A O 1
ATOM 1147 N N . GLY A 1 143 ? -13.554 -6.097 0.505 1.00 87.50 143 GLY A N 1
ATOM 1148 C CA . GLY A 1 143 ? -14.724 -5.291 0.178 1.00 87.50 143 GLY A CA 1
ATOM 1149 C C . GLY A 1 143 ? -14.635 -4.564 -1.163 1.00 87.50 143 GLY A C 1
ATOM 1150 O O . GLY A 1 143 ? -13.548 -4.373 -1.708 1.00 87.50 143 GLY A O 1
ATOM 1151 N N . PRO A 1 144 ? -15.785 -4.121 -1.698 1.00 82.81 144 PRO A N 1
ATOM 1152 C CA . PRO A 1 144 ? -15.845 -3.468 -2.994 1.00 82.81 144 PRO A CA 1
ATOM 1153 C C . PRO A 1 144 ? -15.250 -2.061 -2.917 1.00 82.81 144 PRO A C 1
ATOM 1155 O O . PRO A 1 144 ? -15.314 -1.394 -1.875 1.00 82.81 144 PRO A O 1
ATOM 1158 N N . MET A 1 145 ? -14.753 -1.563 -4.046 1.00 74.94 145 MET A N 1
ATOM 1159 C CA . MET A 1 145 ? -14.511 -0.142 -4.254 1.00 74.94 145 MET A CA 1
ATOM 1160 C C . MET A 1 145 ? -15.844 0.604 -4.178 1.00 74.94 145 MET A C 1
ATOM 1162 O O . MET A 1 145 ? -16.784 0.301 -4.907 1.00 74.94 145 MET A O 1
ATOM 1166 N N . VAL A 1 146 ? -15.931 1.599 -3.297 1.00 67.75 146 VAL A N 1
ATOM 1167 C CA . VAL A 1 146 ? -17.125 2.444 -3.194 1.00 67.75 146 VAL A CA 1
ATOM 1168 C C . VAL A 1 146 ? -17.034 3.535 -4.254 1.00 67.75 146 VAL A C 1
ATOM 1170 O O . VAL 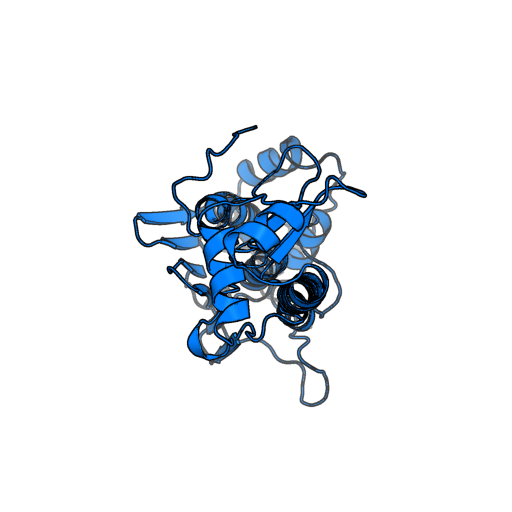A 1 146 ? -16.374 4.551 -4.035 1.00 67.75 146 VAL A O 1
ATOM 1173 N N . GLU A 1 147 ? -17.660 3.331 -5.409 1.00 58.66 147 GLU A N 1
ATOM 1174 C CA . GLU A 1 147 ? -17.736 4.354 -6.454 1.00 58.66 147 GLU A CA 1
ATOM 1175 C C . GLU A 1 147 ? -18.634 5.520 -6.016 1.00 58.66 147 GLU A C 1
ATOM 1177 O O . GLU A 1 147 ? -19.701 5.335 -5.427 1.00 58.66 147 GLU A O 1
ATOM 1182 N N . LYS A 1 148 ? -18.206 6.753 -6.310 1.00 52.09 148 LYS A N 1
ATOM 1183 C CA . LYS A 1 148 ? -19.160 7.857 -6.443 1.00 52.09 148 LYS A CA 1
ATOM 1184 C C . LYS A 1 148 ? -19.884 7.677 -7.773 1.00 52.09 148 LYS A C 1
ATOM 1186 O O . LYS A 1 148 ? -19.301 7.140 -8.704 1.00 52.09 148 LYS A O 1
ATOM 1191 N N . GLY A 1 149 ? -21.149 8.089 -7.829 1.00 46.44 149 GLY A N 1
ATOM 1192 C CA . GLY A 1 149 ? -22.032 7.876 -8.977 1.00 46.44 149 GLY A CA 1
ATOM 1193 C C . GLY A 1 149 ? -21.483 8.339 -10.345 1.00 46.44 149 GLY A C 1
ATOM 1194 O O . GLY A 1 149 ? -20.393 8.896 -10.444 1.00 46.44 149 GLY A O 1
ATOM 1195 N N . PRO A 1 150 ? -22.275 8.175 -11.417 1.00 37.88 150 PRO A N 1
ATOM 1196 C CA . PRO A 1 150 ? -21.814 7.989 -12.804 1.00 37.88 150 PRO A CA 1
ATOM 1197 C C . PRO A 1 150 ? -21.060 9.152 -13.489 1.00 37.88 150 PRO A C 1
ATOM 1199 O O . PRO A 1 150 ? -20.729 9.030 -14.664 1.00 37.88 150 PRO A O 1
ATOM 1202 N N . TYR A 1 151 ? -20.779 10.263 -12.801 1.00 39.16 151 TYR A N 1
ATOM 1203 C CA . TYR A 1 151 ? -20.144 11.463 -13.370 1.00 39.16 151 TYR A CA 1
ATOM 1204 C C . TYR A 1 151 ? -18.790 11.844 -12.749 1.00 39.16 151 TYR A C 1
ATOM 1206 O O . TYR A 1 151 ? -18.149 12.762 -13.253 1.00 39.16 151 TYR A O 1
ATOM 1214 N N . ASP A 1 152 ? -18.329 11.167 -11.693 1.00 44.16 152 ASP A N 1
ATOM 1215 C CA . ASP A 1 152 ? -17.017 11.442 -11.093 1.00 44.16 152 ASP A CA 1
ATOM 1216 C C . ASP A 1 152 ? -16.014 10.380 -11.552 1.00 44.16 152 ASP A C 1
ATOM 1218 O O . ASP A 1 152 ? -16.072 9.228 -11.123 1.00 44.16 152 ASP A O 1
ATOM 1222 N N . GLU A 1 153 ? -15.078 10.765 -12.422 1.00 41.72 153 GLU A N 1
ATOM 1223 C CA . GLU A 1 153 ? -13.972 9.914 -12.863 1.00 41.72 153 GLU A CA 1
ATOM 1224 C C . GLU A 1 153 ? -13.160 9.413 -11.652 1.00 41.72 153 GLU A C 1
ATOM 1226 O O . GLU A 1 153 ? -12.246 10.066 -11.155 1.00 41.72 153 GLU A O 1
ATOM 1231 N N . ILE A 1 154 ? -13.508 8.217 -11.175 1.00 46.12 154 ILE A N 1
ATOM 1232 C CA . ILE A 1 154 ? -12.699 7.348 -10.317 1.00 46.12 154 ILE A CA 1
ATOM 1233 C C . ILE A 1 154 ? -12.150 8.045 -9.052 1.00 46.12 154 ILE A C 1
ATOM 1235 O O . ILE A 1 154 ? -10.973 7.899 -8.708 1.00 46.12 154 ILE A O 1
ATOM 1239 N N . SER A 1 155 ? -13.005 8.768 -8.320 1.00 51.12 155 SER A N 1
ATOM 1240 C CA . SER A 1 155 ? -12.729 9.154 -6.927 1.00 51.12 155 SER A CA 1
ATOM 1241 C C . SER A 1 155 ? -13.680 8.415 -5.981 1.00 51.12 155 SER A C 1
ATOM 1243 O O . SER A 1 155 ? -14.763 8.887 -5.637 1.00 51.12 155 SER A O 1
ATOM 1245 N N . GLY A 1 156 ? -13.294 7.194 -5.601 1.00 58.78 156 GLY A N 1
ATOM 1246 C CA . GLY A 1 156 ? -14.074 6.394 -4.661 1.00 58.78 156 GLY A CA 1
ATOM 1247 C C . GLY A 1 156 ? -14.233 7.093 -3.305 1.00 58.78 156 GLY A C 1
ATOM 1248 O O . GLY A 1 156 ? -13.362 7.857 -2.875 1.00 58.78 156 GLY A O 1
ATOM 1249 N N . VAL A 1 157 ? -15.348 6.851 -2.615 1.00 70.94 157 VAL A N 1
ATOM 1250 C CA . VAL A 1 157 ? -15.538 7.340 -1.241 1.00 70.94 157 VAL A CA 1
ATOM 1251 C C . VAL A 1 157 ? -14.535 6.628 -0.332 1.00 70.94 157 VAL A C 1
ATOM 1253 O O . VAL A 1 157 ? -14.459 5.399 -0.304 1.00 70.94 157 VAL A O 1
ATOM 1256 N N . VAL A 1 158 ? -13.746 7.400 0.418 1.00 80.81 158 VAL A N 1
ATOM 1257 C CA . VAL A 1 158 ? -12.846 6.858 1.442 1.00 80.81 158 VAL A CA 1
ATOM 1258 C C . VAL A 1 158 ? -13.691 6.228 2.548 1.00 80.81 158 VAL A C 1
ATOM 1260 O O . VAL A 1 158 ? -14.468 6.925 3.201 1.00 80.81 158 VAL A O 1
ATOM 1263 N N . ARG A 1 159 ? -13.545 4.911 2.742 1.00 85.81 159 ARG A N 1
ATOM 1264 C CA . ARG A 1 159 ? -14.326 4.133 3.717 1.00 85.81 159 ARG A CA 1
ATOM 1265 C C . ARG A 1 159 ? -13.851 4.394 5.148 1.00 85.81 159 ARG A C 1
ATOM 1267 O O . ARG A 1 159 ? -14.681 4.529 6.043 1.00 85.81 159 ARG A O 1
ATOM 1274 N N . ASN A 1 160 ? -12.537 4.545 5.326 1.00 89.56 160 ASN A N 1
ATOM 1275 C CA . ASN A 1 160 ? -11.878 4.797 6.608 1.00 89.56 160 ASN A CA 1
ATOM 1276 C C . ASN A 1 160 ? -11.219 6.196 6.617 1.00 89.56 160 ASN A C 1
ATOM 1278 O O . ASN A 1 160 ? -10.003 6.325 6.432 1.00 89.56 160 ASN A O 1
ATOM 1282 N N . PRO A 1 161 ? -12.009 7.284 6.730 1.00 88.62 161 PRO A N 1
ATOM 1283 C CA . PRO A 1 161 ? -11.506 8.656 6.645 1.00 88.62 161 PRO A CA 1
ATOM 1284 C C . PRO A 1 161 ? -10.540 9.048 7.773 1.00 88.62 161 PRO A C 1
ATOM 1286 O O . PRO A 1 161 ? -9.669 9.890 7.541 1.00 88.62 161 PRO A O 1
ATOM 1289 N N . ARG A 1 162 ? -10.652 8.473 8.979 1.00 91.81 162 ARG A N 1
ATOM 1290 C CA . ARG A 1 162 ? -9.706 8.742 10.076 1.00 91.81 162 ARG A CA 1
ATOM 1291 C C . ARG A 1 162 ? -8.357 8.086 9.798 1.00 91.81 162 ARG A C 1
ATOM 1293 O O . ARG A 1 162 ? -7.338 8.763 9.928 1.00 91.81 162 ARG A O 1
ATOM 1300 N N . LEU A 1 163 ? -8.332 6.842 9.317 1.00 91.81 163 LEU A N 1
ATOM 1301 C CA . LEU A 1 163 ? -7.107 6.211 8.817 1.00 91.81 163 LEU A CA 1
ATOM 1302 C C . LEU A 1 163 ? -6.490 7.008 7.665 1.00 91.81 163 LEU A C 1
ATOM 1304 O O . LEU A 1 163 ? -5.286 7.257 7.676 1.00 91.81 163 LEU A O 1
ATOM 1308 N N . ALA A 1 164 ? -7.290 7.474 6.704 1.00 89.62 164 ALA A N 1
ATOM 1309 C CA . ALA A 1 164 ? -6.781 8.302 5.612 1.00 89.62 164 ALA A CA 1
ATOM 1310 C C . ALA A 1 164 ? -6.157 9.615 6.108 1.00 89.62 164 ALA A C 1
ATOM 1312 O O . ALA A 1 164 ? -5.081 10.003 5.646 1.00 89.62 164 ALA A O 1
ATOM 1313 N N . HIS A 1 165 ? -6.791 10.273 7.084 1.00 88.88 165 HIS A N 1
ATOM 1314 C CA . HIS A 1 165 ? -6.235 11.462 7.727 1.00 88.88 165 HIS A CA 1
ATOM 1315 C C . HIS A 1 165 ? -4.908 11.136 8.424 1.00 88.88 165 HIS A C 1
ATOM 1317 O O . HIS A 1 165 ? -3.915 11.827 8.197 1.00 88.88 165 HIS A O 1
ATOM 1323 N N . LEU A 1 166 ? -4.840 10.049 9.195 1.00 91.00 166 LEU A N 1
ATOM 1324 C CA . LEU A 1 166 ? -3.597 9.629 9.836 1.00 91.00 166 LEU A CA 1
ATOM 1325 C C . LEU A 1 166 ? -2.482 9.396 8.805 1.00 91.00 166 LEU A C 1
ATOM 1327 O O . LEU A 1 166 ? -1.403 9.971 8.935 1.00 91.00 166 LEU A O 1
ATOM 1331 N N . MET A 1 167 ? -2.745 8.630 7.743 1.00 90.38 167 MET A N 1
ATOM 1332 C CA . MET A 1 167 ? -1.759 8.363 6.688 1.00 90.38 167 MET A CA 1
ATOM 1333 C C . MET A 1 167 ? -1.297 9.638 5.975 1.00 90.38 167 MET A C 1
ATOM 1335 O O . MET A 1 167 ? -0.139 9.727 5.556 1.00 90.38 167 MET A O 1
ATOM 1339 N N . MET A 1 168 ? -2.162 10.650 5.865 1.00 87.25 168 MET A N 1
ATOM 1340 C CA . MET A 1 168 ? -1.765 11.971 5.385 1.00 87.25 168 MET A CA 1
ATOM 1341 C C . MET A 1 168 ? -0.830 12.674 6.374 1.00 87.25 168 MET A C 1
ATOM 1343 O O . MET A 1 168 ? 0.211 13.180 5.954 1.00 87.25 168 MET A O 1
ATOM 1347 N N . CYS A 1 169 ? -1.162 12.712 7.666 1.00 86.75 169 CYS A N 1
ATOM 1348 C CA . CYS A 1 169 ? -0.303 13.338 8.675 1.00 86.75 169 CYS A CA 1
ATOM 1349 C C . CYS A 1 169 ? 1.078 12.664 8.743 1.00 86.75 169 CYS A C 1
ATOM 1351 O O . CYS A 1 169 ? 2.090 13.343 8.930 1.00 86.75 169 CYS A O 1
ATOM 1353 N N . LEU A 1 170 ? 1.131 11.351 8.498 1.00 87.69 170 LEU A N 1
ATOM 1354 C CA . LEU A 1 170 ? 2.369 10.579 8.365 1.00 87.69 170 LEU A CA 1
ATOM 1355 C C . LEU A 1 170 ? 3.127 10.835 7.045 1.00 87.69 170 LEU A C 1
ATOM 1357 O O . LEU A 1 170 ? 4.277 10.423 6.914 1.00 87.69 170 LEU A O 1
ATOM 1361 N N . GLY A 1 171 ? 2.519 11.512 6.067 1.00 87.00 171 GLY A N 1
ATOM 1362 C CA . GLY A 1 171 ? 3.127 11.835 4.771 1.00 87.00 171 GLY A CA 1
ATOM 1363 C C . GLY A 1 171 ? 3.053 10.723 3.716 1.00 87.00 171 GLY A C 1
ATOM 1364 O O . GLY A 1 171 ? 3.761 10.791 2.707 1.00 87.00 171 GLY A O 1
ATOM 1365 N N . TYR A 1 172 ? 2.213 9.705 3.920 1.00 86.56 172 TYR A N 1
ATOM 1366 C CA . TYR A 1 172 ? 2.069 8.560 3.011 1.00 86.56 172 TYR A CA 1
ATOM 1367 C C . TYR A 1 172 ? 0.885 8.689 2.047 1.00 86.56 172 TYR A C 1
ATOM 1369 O O . TYR A 1 172 ? 0.974 8.160 0.941 1.00 86.56 172 TYR A O 1
ATOM 1377 N N . ALA A 1 173 ? -0.162 9.434 2.418 1.00 79.38 173 ALA A N 1
ATOM 1378 C CA . ALA A 1 173 ? -1.343 9.694 1.589 1.00 79.38 173 ALA A CA 1
ATOM 1379 C C . ALA A 1 173 ? -1.435 11.163 1.136 1.00 79.38 173 ALA A C 1
ATOM 1381 O O . ALA A 1 173 ? -0.880 12.060 1.775 1.00 79.38 173 ALA A O 1
ATOM 1382 N N . THR A 1 174 ? -2.189 11.428 0.064 1.00 65.81 174 THR A N 1
ATOM 1383 C CA . THR A 1 174 ? -2.587 12.793 -0.328 1.00 65.81 174 THR A CA 1
ATOM 1384 C C . THR A 1 174 ? -4.110 12.938 -0.287 1.00 65.81 174 THR A C 1
ATOM 1386 O O . THR A 1 174 ? -4.827 12.037 -0.696 1.00 65.81 174 THR A O 1
ATOM 1389 N N . LEU A 1 175 ? -4.624 14.081 0.190 1.00 54.12 175 LEU A N 1
ATOM 1390 C CA . LEU A 1 175 ? -6.071 14.353 0.346 1.00 54.12 175 LEU A CA 1
ATOM 1391 C C . LEU A 1 175 ? -6.886 14.326 -0.955 1.00 54.12 175 LEU A C 1
ATOM 1393 O O . LEU A 1 175 ? -8.114 14.349 -0.918 1.00 54.12 175 LEU A O 1
ATOM 1397 N N . LYS A 1 176 ? -6.231 14.383 -2.116 1.00 51.94 176 LYS A N 1
ATOM 1398 C CA . LYS A 1 176 ? -6.925 14.544 -3.393 1.00 51.94 176 LYS A CA 1
ATOM 1399 C C . LYS A 1 176 ? -7.240 13.160 -3.937 1.00 51.94 176 LYS A C 1
ATOM 1401 O O . LYS A 1 176 ? -6.314 12.374 -4.084 1.00 51.94 176 LYS A O 1
ATOM 1406 N N . GLY A 1 177 ? -8.510 12.914 -4.277 1.00 54.00 177 GLY A N 1
ATOM 1407 C CA . GLY A 1 177 ? -9.044 11.717 -4.950 1.00 54.00 177 GLY A CA 1
ATOM 1408 C C . GLY A 1 177 ? -8.458 11.483 -6.345 1.00 54.00 177 GLY A C 1
ATOM 1409 O O . GLY A 1 177 ? -9.167 11.402 -7.336 1.00 54.00 177 GLY A O 1
ATOM 1410 N N . LYS A 1 178 ? -7.132 11.430 -6.406 1.00 63.53 178 LYS A N 1
ATOM 1411 C CA . LYS A 1 178 ? -6.277 11.216 -7.560 1.00 63.53 178 LYS A CA 1
ATOM 1412 C C . LYS A 1 178 ? -5.524 9.898 -7.417 1.00 63.53 178 LYS A C 1
ATOM 1414 O O . LYS A 1 178 ? -4.550 9.706 -8.125 1.00 63.53 178 LYS A O 1
ATOM 1419 N N . GLY A 1 179 ? -5.891 9.009 -6.493 1.00 65.50 179 GLY A N 1
ATOM 1420 C CA . GLY A 1 179 ? -5.114 7.790 -6.258 1.00 65.50 179 GLY A CA 1
ATOM 1421 C C . GLY A 1 179 ? -5.018 6.917 -7.507 1.00 65.50 179 GLY A C 1
ATOM 1422 O O . GLY A 1 179 ? -3.937 6.528 -7.944 1.00 65.50 179 GLY A O 1
ATOM 1423 N N . THR A 1 180 ? -6.143 6.738 -8.192 1.00 67.44 180 THR A N 1
ATOM 1424 C CA . THR A 1 180 ? -6.232 5.991 -9.454 1.00 67.44 180 THR A CA 1
ATOM 1425 C C . THR A 1 180 ? -5.547 6.705 -10.622 1.00 67.44 180 THR A C 1
ATOM 1427 O O . THR A 1 180 ? -4.868 6.060 -11.424 1.00 67.44 180 THR A O 1
ATOM 1430 N N . SER A 1 181 ? -5.637 8.036 -10.705 1.00 69.62 181 SER A N 1
ATOM 1431 C CA . SER A 1 181 ? -4.901 8.815 -11.710 1.00 69.62 181 SER A CA 1
ATOM 1432 C C . SER A 1 181 ? -3.400 8.859 -11.428 1.00 69.62 181 SER A C 1
ATOM 1434 O O . SER A 1 181 ? -2.616 8.772 -12.365 1.00 69.62 181 SER A O 1
ATOM 1436 N N . THR A 1 182 ? -2.981 8.880 -10.164 1.00 72.19 182 THR A N 1
ATOM 1437 C CA . THR A 1 182 ? -1.579 8.784 -9.732 1.00 72.19 182 THR A CA 1
ATOM 1438 C C . THR A 1 182 ? -1.012 7.424 -10.105 1.00 72.19 182 THR A C 1
ATOM 1440 O O . THR A 1 182 ? 0.058 7.367 -10.710 1.00 72.19 182 THR A O 1
ATOM 1443 N N . LEU A 1 183 ? -1.758 6.344 -9.839 1.00 74.00 183 LEU A N 1
ATOM 1444 C CA . LEU A 1 183 ? -1.409 4.999 -10.292 1.00 74.00 183 LEU A CA 1
ATOM 1445 C C . LEU A 1 183 ? -1.180 4.980 -11.805 1.00 74.00 183 LEU A C 1
ATOM 1447 O O . LEU A 1 183 ? -0.119 4.548 -12.233 1.00 74.00 183 LEU A O 1
ATOM 1451 N N . ARG A 1 184 ? -2.109 5.503 -12.617 1.00 72.25 184 ARG A N 1
ATOM 1452 C CA . ARG A 1 184 ? -1.953 5.544 -14.085 1.00 72.25 184 ARG A CA 1
ATOM 1453 C C . ARG A 1 184 ? -0.791 6.432 -14.539 1.00 72.25 184 ARG A C 1
ATOM 1455 O O . ARG A 1 184 ? -0.024 6.033 -15.408 1.00 72.25 184 ARG A O 1
ATOM 1462 N N . MET A 1 185 ? -0.628 7.610 -13.940 1.00 71.19 185 MET A N 1
ATOM 1463 C CA . MET A 1 185 ? 0.439 8.558 -14.277 1.00 71.19 185 MET A CA 1
ATOM 1464 C C . MET A 1 185 ? 1.836 7.983 -14.035 1.00 71.19 185 MET A C 1
ATOM 1466 O O . MET A 1 185 ? 2.752 8.301 -14.789 1.00 71.19 185 MET A O 1
ATOM 1470 N N . CYS A 1 186 ? 2.001 7.106 -13.037 1.00 71.50 186 CYS A N 1
ATOM 1471 C CA . CYS A 1 186 ? 3.273 6.423 -12.777 1.00 71.50 186 CYS A CA 1
ATOM 1472 C C . CYS A 1 186 ? 3.760 5.556 -13.950 1.00 71.50 186 CYS A C 1
ATOM 1474 O O . CYS A 1 186 ? 4.926 5.175 -13.970 1.00 71.50 186 CYS A O 1
ATOM 1476 N N . TYR A 1 187 ? 2.880 5.247 -14.903 1.00 71.56 187 TYR A N 1
ATOM 1477 C CA . TYR A 1 187 ? 3.155 4.405 -16.062 1.00 71.56 187 TYR A CA 1
ATOM 1478 C C . TYR A 1 187 ? 3.151 5.173 -17.389 1.00 71.56 187 TYR A C 1
ATOM 1480 O O . TYR A 1 187 ? 3.188 4.552 -18.455 1.00 71.56 187 TYR A O 1
ATOM 1488 N N . GLY A 1 188 ? 3.113 6.510 -17.355 1.00 64.62 188 GLY A N 1
ATOM 1489 C CA . GLY A 1 188 ? 3.184 7.336 -18.561 1.00 64.62 188 GLY A CA 1
ATOM 1490 C C . GLY A 1 188 ? 4.371 6.940 -19.448 1.00 64.62 188 GLY A C 1
ATOM 1491 O O . GLY A 1 188 ? 5.488 6.800 -18.961 1.00 64.62 188 GLY A O 1
ATOM 1492 N N . GLY A 1 189 ? 4.114 6.698 -20.735 1.00 58.31 189 GLY A N 1
ATOM 1493 C CA . GLY A 1 189 ? 5.130 6.279 -21.710 1.00 58.31 189 GLY A CA 1
ATOM 1494 C C . GLY A 1 189 ? 5.512 4.793 -21.671 1.00 58.31 189 GLY A C 1
ATOM 1495 O O . GLY A 1 189 ? 5.982 4.276 -22.675 1.00 58.31 189 GLY A O 1
ATOM 1496 N N . SER A 1 190 ? 5.241 4.062 -20.584 1.00 61.50 190 SER A N 1
ATOM 1497 C CA . SER A 1 190 ? 5.745 2.686 -20.398 1.00 61.50 190 SER A CA 1
ATOM 1498 C C . SER A 1 190 ? 5.115 1.607 -21.287 1.00 61.50 190 SER A C 1
ATOM 1500 O O . SER A 1 190 ? 5.608 0.482 -21.337 1.00 61.50 190 SER A O 1
ATOM 1502 N N . GLY A 1 191 ? 3.998 1.907 -21.957 1.00 63.88 191 GLY A N 1
ATOM 1503 C CA . GLY A 1 191 ? 3.253 0.932 -22.764 1.00 63.88 191 GLY A CA 1
ATOM 1504 C C . GLY A 1 191 ? 2.531 -0.157 -21.954 1.00 63.88 191 GLY A C 1
ATOM 1505 O O . GLY A 1 191 ? 1.891 -1.031 -22.538 1.00 63.88 191 GLY A O 1
ATOM 1506 N N . VAL A 1 192 ? 2.595 -0.107 -20.620 1.00 72.31 192 VAL A N 1
ATOM 1507 C CA . VAL A 1 192 ? 1.827 -0.956 -19.699 1.00 72.31 192 VAL A CA 1
ATOM 1508 C C . VAL A 1 192 ? 1.021 -0.076 -18.745 1.00 72.31 192 VAL A C 1
ATOM 1510 O O . VAL A 1 192 ? 1.353 1.086 -18.538 1.00 72.31 192 VAL A O 1
ATOM 1513 N N . ILE A 1 193 ? -0.076 -0.598 -18.195 1.00 76.38 193 ILE A N 1
ATOM 1514 C CA . ILE A 1 193 ? -0.951 0.150 -17.281 1.00 76.38 193 ILE A CA 1
ATOM 1515 C C . ILE A 1 193 ? -1.310 -0.705 -16.063 1.00 76.38 193 ILE A C 1
ATOM 1517 O O . ILE A 1 193 ? -1.509 -1.914 -16.214 1.00 76.38 193 ILE A O 1
ATOM 1521 N N . PRO A 1 194 ? -1.435 -0.102 -14.869 1.00 83.31 194 PRO A N 1
ATOM 1522 C CA . PRO A 1 194 ? -1.939 -0.809 -13.707 1.00 83.31 194 PRO A CA 1
ATOM 1523 C C . PRO A 1 194 ? -3.425 -1.105 -13.907 1.00 83.31 194 PRO A C 1
ATOM 1525 O O . PRO A 1 194 ? -4.163 -0.293 -14.478 1.00 83.31 194 PRO A O 1
ATOM 1528 N N . ARG A 1 195 ? -3.869 -2.272 -13.438 1.00 86.31 195 ARG A N 1
ATOM 1529 C CA . ARG A 1 195 ? -5.282 -2.664 -13.500 1.00 86.31 195 ARG A CA 1
ATOM 1530 C C . ARG A 1 195 ? -5.893 -2.588 -12.120 1.00 86.31 195 ARG A C 1
ATOM 1532 O O . ARG A 1 195 ? -5.272 -2.966 -11.135 1.00 86.31 195 ARG A O 1
ATOM 1539 N N . ILE A 1 196 ? -7.115 -2.088 -12.085 1.00 85.94 196 ILE A N 1
ATOM 1540 C CA . ILE A 1 196 ? -7.916 -1.984 -10.880 1.00 85.94 196 ILE A CA 1
ATOM 1541 C C . ILE A 1 196 ? -9.215 -2.718 -11.175 1.00 85.94 196 ILE A C 1
ATOM 1543 O O . ILE A 1 196 ? -9.891 -2.390 -12.151 1.00 85.94 196 ILE A O 1
ATOM 1547 N N . THR A 1 197 ? -9.535 -3.716 -10.365 1.00 86.44 197 THR A N 1
ATOM 1548 C CA . THR A 1 197 ? -10.763 -4.505 -10.477 1.00 86.44 197 THR A CA 1
ATOM 1549 C C . THR A 1 197 ? -11.448 -4.556 -9.125 1.00 86.44 197 THR A C 1
ATOM 1551 O O . THR A 1 197 ? -10.784 -4.630 -8.096 1.00 86.44 197 THR A O 1
ATOM 1554 N N . SER A 1 198 ? -12.774 -4.534 -9.122 1.00 84.75 198 SER A N 1
ATOM 1555 C CA . SER A 1 198 ? -13.570 -4.667 -7.908 1.00 84.75 198 SER A CA 1
ATOM 1556 C C . SER A 1 198 ? -14.708 -5.641 -8.155 1.00 84.75 198 SER A C 1
ATOM 1558 O O . SER A 1 198 ? -15.282 -5.662 -9.243 1.00 84.75 198 SER A O 1
ATOM 1560 N N . ASN A 1 199 ? -15.046 -6.413 -7.134 1.00 85.31 199 ASN A N 1
ATOM 1561 C CA . ASN A 1 199 ? -16.293 -7.161 -7.034 1.00 85.31 199 ASN A CA 1
ATOM 1562 C C . ASN A 1 199 ? -16.900 -6.917 -5.643 1.00 85.31 199 ASN A C 1
ATOM 1564 O O . ASN A 1 199 ? -16.346 -6.141 -4.864 1.00 85.31 199 ASN A O 1
ATOM 1568 N N . ASP A 1 200 ? -18.009 -7.581 -5.328 1.00 83.81 200 ASP A N 1
ATOM 1569 C CA . ASP A 1 200 ? -18.740 -7.394 -4.067 1.00 83.81 200 ASP A CA 1
ATOM 1570 C C . ASP A 1 200 ? -17.934 -7.759 -2.809 1.00 83.81 200 ASP A C 1
ATOM 1572 O O . ASP A 1 200 ? -18.265 -7.315 -1.714 1.00 83.81 200 ASP A O 1
ATOM 1576 N N . ASN A 1 201 ? -16.868 -8.549 -2.947 1.00 86.88 201 ASN A N 1
ATOM 1577 C CA . ASN A 1 201 ? -16.101 -9.098 -1.829 1.00 86.88 201 ASN A CA 1
ATOM 1578 C C . ASN A 1 201 ? -14.701 -8.503 -1.695 1.00 86.88 201 ASN A C 1
ATOM 1580 O O . ASN A 1 201 ? -14.098 -8.615 -0.626 1.00 86.88 201 ASN A O 1
ATOM 1584 N N . GLU A 1 202 ? -14.146 -7.937 -2.764 1.00 89.12 202 GLU A N 1
ATOM 1585 C CA . GLU A 1 202 ? -12.777 -7.437 -2.772 1.00 89.12 202 GLU A CA 1
ATOM 1586 C C . GLU A 1 202 ? -12.495 -6.420 -3.874 1.00 89.12 202 GLU A C 1
ATOM 1588 O O . GLU A 1 202 ? -13.115 -6.382 -4.942 1.00 89.12 202 GLU A O 1
ATOM 1593 N N . PHE A 1 203 ? -11.468 -5.633 -3.593 1.00 89.44 203 PHE A N 1
ATOM 1594 C CA . PHE A 1 203 ? -10.827 -4.705 -4.495 1.00 89.44 203 PHE A CA 1
ATOM 1595 C C . PHE A 1 203 ? -9.391 -5.162 -4.741 1.00 89.44 203 PHE A C 1
ATOM 1597 O O . PHE A 1 203 ? -8.644 -5.435 -3.801 1.00 89.44 203 PHE A O 1
ATOM 1604 N N . LEU A 1 204 ? -8.994 -5.223 -6.006 1.00 91.50 204 LEU A N 1
ATOM 1605 C CA . LEU A 1 204 ? -7.708 -5.746 -6.441 1.00 91.50 204 LEU A CA 1
ATOM 1606 C C . LEU A 1 204 ? -6.983 -4.725 -7.319 1.00 91.50 204 LEU A C 1
ATOM 1608 O O . LEU A 1 204 ? -7.532 -4.213 -8.299 1.00 91.50 204 LEU A O 1
ATOM 1612 N N . VAL A 1 205 ? -5.724 -4.458 -6.972 1.00 91.62 205 VAL A N 1
ATOM 1613 C CA . VAL A 1 205 ? -4.804 -3.627 -7.754 1.00 91.62 205 VAL A CA 1
ATOM 1614 C C . VAL A 1 205 ? -3.661 -4.486 -8.268 1.00 91.62 205 VAL A C 1
ATOM 1616 O O . VAL A 1 205 ? -2.921 -5.074 -7.486 1.00 91.62 205 VAL A O 1
ATOM 1619 N N . HIS A 1 206 ? -3.482 -4.497 -9.583 1.00 91.94 206 HIS A N 1
ATOM 1620 C CA . HIS A 1 206 ? -2.342 -5.099 -10.261 1.00 91.94 206 HIS A CA 1
ATOM 1621 C C . HIS A 1 206 ? -1.361 -4.014 -10.703 1.00 91.94 206 HIS A C 1
ATOM 1623 O O . HIS A 1 206 ? -1.711 -3.102 -11.461 1.00 91.94 206 HIS A O 1
ATOM 1629 N N . ILE A 1 207 ? -0.122 -4.138 -10.243 1.00 90.00 207 ILE A N 1
ATOM 1630 C CA . ILE A 1 207 ? 1.002 -3.240 -10.499 1.00 90.00 207 ILE A CA 1
ATOM 1631 C C . ILE A 1 207 ? 2.005 -4.020 -11.359 1.00 90.00 207 ILE A C 1
ATOM 1633 O O . ILE A 1 207 ? 2.830 -4.756 -10.811 1.00 90.00 207 ILE A O 1
ATOM 1637 N N . PRO A 1 208 ? 1.929 -3.918 -12.697 1.00 84.81 208 PRO A N 1
ATOM 1638 C CA . PRO A 1 208 ? 2.857 -4.620 -13.568 1.00 84.81 208 PRO A CA 1
ATOM 1639 C C . PRO A 1 208 ? 4.258 -4.027 -13.467 1.00 84.81 208 PRO A C 1
ATOM 1641 O O . PRO A 1 208 ? 4.451 -2.828 -13.278 1.00 84.81 208 PRO A O 1
ATOM 1644 N N . SER A 1 209 ? 5.262 -4.865 -13.661 1.00 78.31 209 SER A N 1
ATOM 1645 C CA . SER A 1 209 ? 6.623 -4.387 -13.833 1.00 78.31 209 SER A CA 1
ATOM 1646 C C . SER A 1 209 ? 6.746 -3.632 -15.153 1.00 78.31 209 SER A C 1
ATOM 1648 O O . SER A 1 209 ? 6.201 -4.045 -16.181 1.00 78.31 209 SER A O 1
ATOM 1650 N N . ILE A 1 210 ? 7.492 -2.531 -15.145 1.00 72.00 210 ILE A N 1
ATOM 1651 C CA . ILE A 1 210 ? 7.875 -1.849 -16.380 1.00 72.00 210 ILE A CA 1
ATOM 1652 C C . ILE A 1 210 ? 8.953 -2.716 -17.038 1.00 72.00 210 ILE A C 1
ATOM 1654 O O . ILE A 1 210 ? 10.126 -2.711 -16.655 1.00 72.00 210 ILE A O 1
ATOM 1658 N N . GLN A 1 211 ? 8.529 -3.546 -17.991 1.00 61.81 211 GLN A N 1
ATOM 1659 C CA . GLN A 1 211 ? 9.409 -4.402 -18.779 1.00 61.81 211 GLN A CA 1
ATOM 1660 C C . GLN A 1 211 ? 9.585 -3.851 -20.180 1.00 61.81 211 GLN A C 1
ATOM 1662 O O . GLN A 1 211 ? 8.636 -3.400 -20.817 1.00 61.81 211 GLN A O 1
ATOM 1667 N N . TYR A 1 212 ? 10.801 -3.974 -20.691 1.00 52.12 212 TYR A N 1
ATOM 1668 C CA . TYR A 1 212 ? 11.058 -3.828 -22.110 1.00 52.12 212 TYR A CA 1
ATOM 1669 C C . TYR A 1 212 ? 10.580 -5.077 -22.861 1.00 52.12 212 TYR A C 1
ATOM 1671 O O . TYR A 1 212 ? 11.106 -6.172 -22.654 1.00 52.12 212 TYR A O 1
ATOM 1679 N N . LYS A 1 213 ? 9.569 -4.930 -23.726 1.00 52.03 213 LYS A N 1
ATOM 1680 C CA . LYS A 1 213 ? 9.052 -6.034 -24.548 1.00 52.03 213 LYS A CA 1
ATOM 1681 C C . LYS A 1 213 ? 9.833 -6.152 -25.857 1.00 52.03 213 LYS A C 1
ATOM 1683 O O . LYS A 1 213 ? 9.674 -5.331 -26.754 1.00 52.03 213 LYS A O 1
ATOM 1688 N N . ARG A 1 214 ? 10.602 -7.240 -25.979 1.00 46.09 214 ARG A N 1
ATOM 1689 C CA . ARG A 1 214 ? 11.391 -7.613 -27.170 1.00 46.09 214 A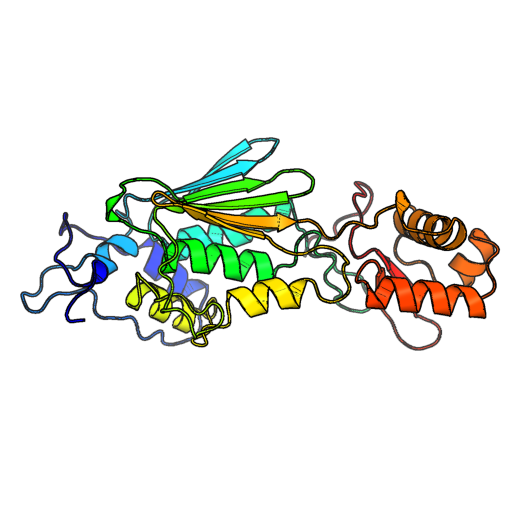RG A CA 1
ATOM 1690 C C . ARG A 1 214 ? 10.565 -7.716 -28.459 1.00 46.09 214 ARG A C 1
ATOM 1692 O O . ARG A 1 214 ? 11.074 -7.410 -29.528 1.00 46.09 214 ARG A O 1
ATOM 1699 N N . GLU A 1 215 ? 9.313 -8.159 -28.368 1.00 47.09 215 GLU A N 1
ATOM 1700 C CA . GLU A 1 215 ? 8.461 -8.443 -29.537 1.00 47.09 215 GLU A CA 1
ATOM 1701 C C . GLU A 1 215 ? 7.997 -7.180 -30.281 1.00 47.09 215 GLU A C 1
ATOM 1703 O O . GLU A 1 215 ? 7.675 -7.252 -31.462 1.00 47.09 215 GLU A O 1
ATOM 1708 N N . ALA A 1 216 ? 7.994 -6.021 -29.612 1.00 49.84 216 ALA A N 1
ATOM 1709 C CA . ALA A 1 216 ? 7.546 -4.746 -30.178 1.00 49.84 216 ALA A CA 1
ATOM 1710 C C . ALA A 1 216 ? 8.703 -3.823 -30.611 1.00 49.84 216 ALA A C 1
ATOM 1712 O O . ALA A 1 216 ? 8.461 -2.710 -31.078 1.00 49.84 216 ALA A O 1
ATOM 1713 N N . SER A 1 217 ? 9.954 -4.250 -30.425 1.00 61.72 217 SER A N 1
ATOM 1714 C CA . SER A 1 217 ? 11.145 -3.444 -30.697 1.00 61.72 217 SER A CA 1
ATOM 1715 C C . SER A 1 217 ? 11.881 -3.913 -31.944 1.00 61.72 217 SER A C 1
ATOM 1717 O O . SER A 1 217 ? 12.077 -5.114 -32.132 1.00 61.72 217 SER A O 1
ATOM 1719 N N . ASP A 1 218 ? 12.369 -2.978 -32.756 1.00 79.81 218 ASP A N 1
ATOM 1720 C CA . ASP A 1 218 ? 13.286 -3.312 -33.839 1.00 79.81 218 ASP A CA 1
ATOM 1721 C C . ASP A 1 218 ? 14.625 -3.848 -33.294 1.00 79.81 218 ASP A C 1
ATOM 1723 O O . ASP A 1 218 ? 15.013 -3.602 -32.147 1.00 79.81 218 ASP A O 1
ATOM 1727 N N . LYS A 1 219 ? 15.352 -4.580 -34.146 1.00 80.56 219 LYS A N 1
ATOM 1728 C CA . LYS A 1 219 ? 16.608 -5.250 -33.784 1.00 80.56 219 LYS A CA 1
ATOM 1729 C C . LYS A 1 219 ? 17.634 -4.296 -33.159 1.00 80.56 219 LYS A C 1
ATOM 1731 O O . LYS A 1 219 ? 18.299 -4.683 -32.205 1.00 80.56 219 LYS A O 1
ATOM 1736 N N . ARG A 1 220 ? 17.748 -3.057 -33.651 1.00 84.56 220 ARG A N 1
ATOM 1737 C CA . ARG A 1 220 ? 18.742 -2.095 -33.149 1.00 84.56 220 ARG A CA 1
ATOM 1738 C C . ARG A 1 220 ? 18.381 -1.630 -31.745 1.00 84.56 220 ARG A C 1
ATOM 1740 O O . ARG A 1 220 ? 19.239 -1.635 -30.868 1.00 84.56 220 ARG A O 1
ATOM 1747 N N . THR A 1 221 ? 17.114 -1.301 -31.509 1.00 82.31 221 THR A N 1
ATOM 1748 C CA . THR A 1 221 ? 16.618 -0.969 -30.165 1.00 82.31 221 THR A CA 1
ATOM 1749 C C . THR A 1 221 ? 16.845 -2.134 -29.196 1.00 82.31 221 THR A C 1
ATOM 1751 O O . THR A 1 221 ? 17.290 -1.916 -28.067 1.00 82.31 221 THR A O 1
ATOM 1754 N N . PHE A 1 222 ? 16.628 -3.374 -29.648 1.00 75.81 222 PHE A N 1
ATOM 1755 C CA . PHE A 1 222 ? 16.893 -4.567 -28.844 1.00 75.81 222 PHE A CA 1
ATOM 1756 C C . PHE A 1 222 ? 18.381 -4.748 -28.523 1.00 75.81 222 PHE A C 1
ATOM 1758 O O . PHE A 1 222 ? 18.720 -5.063 -27.380 1.00 75.81 222 PHE A O 1
ATOM 1765 N N . ASP A 1 223 ? 19.268 -4.543 -29.497 1.00 80.19 223 ASP A N 1
ATOM 1766 C CA . ASP A 1 223 ? 20.716 -4.677 -29.322 1.00 80.19 223 ASP A CA 1
ATOM 1767 C C . ASP A 1 223 ? 21.248 -3.623 -28.335 1.00 80.19 223 ASP A C 1
ATOM 1769 O O . ASP A 1 223 ? 22.018 -3.958 -27.429 1.00 80.19 223 ASP A O 1
ATOM 1773 N N . VAL A 1 224 ? 20.754 -2.380 -28.429 1.00 84.56 224 VAL A N 1
ATOM 1774 C CA . VAL A 1 224 ? 21.030 -1.301 -27.462 1.00 84.56 224 VAL A CA 1
ATOM 1775 C C . VAL A 1 224 ? 20.550 -1.692 -26.070 1.00 84.56 224 VAL A C 1
ATOM 1777 O O . VAL A 1 224 ? 21.344 -1.708 -25.130 1.00 84.56 224 VAL A O 1
ATOM 1780 N N . HIS A 1 225 ? 19.279 -2.073 -25.925 1.00 77.88 225 HIS A N 1
ATOM 1781 C CA . HIS A 1 225 ? 18.721 -2.471 -24.634 1.00 77.88 225 HIS A CA 1
ATOM 1782 C C . HIS A 1 225 ? 19.483 -3.662 -24.022 1.00 77.88 225 HIS A C 1
ATOM 1784 O O . HIS A 1 225 ? 19.821 -3.652 -22.839 1.00 77.88 225 HIS A O 1
ATOM 1790 N N . SER A 1 226 ? 19.808 -4.676 -24.826 1.00 70.62 226 SER A N 1
ATOM 1791 C CA . SER A 1 226 ? 20.540 -5.879 -24.401 1.00 70.62 226 SER A CA 1
ATOM 1792 C C . SER A 1 226 ? 21.988 -5.588 -24.013 1.00 70.62 226 SER A C 1
ATOM 1794 O O . SER A 1 226 ? 22.538 -6.244 -23.124 1.00 70.62 226 SER A O 1
ATOM 1796 N N . TYR A 1 227 ? 22.633 -4.617 -24.660 1.00 77.69 227 TYR A N 1
ATOM 1797 C CA . TYR A 1 227 ? 23.961 -4.172 -24.253 1.00 77.69 227 TYR A CA 1
ATOM 1798 C C . TYR A 1 227 ? 23.906 -3.459 -22.898 1.00 77.69 227 TYR A C 1
ATOM 1800 O O . TYR A 1 227 ? 24.623 -3.866 -21.984 1.00 77.69 227 TYR A O 1
ATOM 1808 N N . ILE A 1 228 ? 22.995 -2.492 -22.721 1.00 75.38 228 ILE A N 1
ATOM 1809 C CA . ILE A 1 228 ? 22.819 -1.775 -21.443 1.00 75.38 228 ILE A CA 1
ATOM 1810 C C . ILE A 1 228 ? 22.439 -2.758 -20.322 1.00 75.38 228 ILE A C 1
ATOM 1812 O O . ILE A 1 228 ? 22.903 -2.622 -19.192 1.00 75.38 228 ILE A O 1
ATOM 1816 N N . TYR A 1 229 ? 21.647 -3.792 -20.635 1.00 65.75 229 TYR A N 1
ATOM 1817 C CA . TYR A 1 229 ? 21.326 -4.877 -19.704 1.00 65.75 229 TYR A CA 1
ATOM 1818 C C . TYR A 1 229 ? 22.579 -5.598 -19.199 1.00 65.75 229 TYR A C 1
ATOM 1820 O O . TYR A 1 229 ? 22.749 -5.790 -17.992 1.00 65.75 229 TYR A O 1
ATOM 1828 N N . ARG A 1 230 ? 23.452 -6.019 -20.124 1.00 60.25 230 ARG A N 1
ATOM 1829 C CA . ARG A 1 230 ? 24.680 -6.766 -19.817 1.00 60.25 230 ARG A CA 1
ATOM 1830 C C . ARG A 1 230 ? 25.721 -5.896 -19.119 1.00 60.25 230 ARG A C 1
ATOM 1832 O O . ARG A 1 230 ? 26.403 -6.390 -18.225 1.00 60.25 230 ARG A O 1
ATOM 1839 N N . LYS A 1 231 ? 25.823 -4.625 -19.511 1.00 66.62 231 LYS A N 1
ATOM 1840 C CA . LYS A 1 231 ? 26.796 -3.660 -18.998 1.00 66.62 231 LYS A CA 1
ATOM 1841 C C . LYS A 1 231 ? 26.111 -2.327 -18.653 1.00 66.62 231 LYS A C 1
ATOM 1843 O O . LYS A 1 231 ? 26.140 -1.392 -19.453 1.00 66.62 231 LYS A O 1
ATOM 1848 N N . PRO A 1 232 ? 25.485 -2.230 -17.465 1.00 65.06 232 PRO A N 1
ATOM 1849 C CA . PRO A 1 232 ? 24.852 -0.994 -17.014 1.00 65.06 232 PRO A CA 1
ATOM 1850 C C . PRO A 1 232 ? 25.869 0.147 -16.892 1.00 65.06 232 PRO A C 1
ATOM 1852 O O . PRO A 1 232 ? 26.987 -0.069 -16.427 1.00 65.06 232 PRO A O 1
ATOM 1855 N N . GLY A 1 233 ? 25.471 1.369 -17.249 1.00 69.75 233 GLY A N 1
ATOM 1856 C CA . GLY A 1 233 ? 26.316 2.557 -17.087 1.00 69.75 233 GLY A CA 1
ATOM 1857 C C . GLY A 1 233 ? 27.313 2.801 -18.202 1.00 69.75 233 GLY A C 1
ATOM 1858 O O . GLY A 1 233 ? 28.338 3.440 -17.992 1.00 69.75 233 GLY A O 1
ATOM 1859 N N . CYS A 1 234 ? 27.003 2.319 -19.395 1.00 76.19 234 CYS A N 1
ATOM 1860 C CA . CYS A 1 234 ? 27.773 2.579 -20.599 1.00 76.19 234 CYS A CA 1
ATOM 1861 C C . CYS A 1 234 ? 27.576 4.013 -21.116 1.00 76.19 234 CYS A C 1
ATOM 1863 O O . CYS A 1 234 ? 26.489 4.596 -21.027 1.00 76.19 234 CYS A O 1
ATOM 1865 N N . SER A 1 235 ? 28.630 4.574 -21.705 1.00 84.75 235 SER A N 1
ATOM 1866 C CA . SER A 1 235 ? 28.561 5.864 -22.408 1.00 84.75 235 SER A CA 1
ATOM 1867 C C . SER A 1 235 ? 27.913 5.726 -23.793 1.00 84.75 235 SER A C 1
ATOM 1869 O O . SER A 1 235 ? 27.892 4.643 -24.373 1.00 84.75 235 SER A O 1
ATOM 1871 N N . ILE A 1 236 ? 27.437 6.835 -24.373 1.00 85.06 236 ILE A N 1
ATOM 1872 C CA . ILE A 1 236 ? 26.937 6.858 -25.766 1.00 85.06 236 ILE A CA 1
ATOM 1873 C C . ILE A 1 236 ? 28.026 6.416 -26.756 1.00 85.06 236 ILE A C 1
ATOM 1875 O O . ILE A 1 236 ? 27.733 5.695 -27.705 1.00 85.06 236 ILE A O 1
ATOM 1879 N N . SER A 1 237 ? 29.281 6.819 -26.535 1.00 84.06 237 SER A N 1
ATOM 1880 C CA . SER A 1 237 ? 30.416 6.412 -27.374 1.00 84.06 237 SER A CA 1
ATOM 1881 C C . SER A 1 237 ? 30.663 4.908 -27.323 1.00 84.06 237 SER A C 1
ATOM 1883 O O . SER A 1 237 ? 30.892 4.292 -28.356 1.00 84.06 237 SER A O 1
ATOM 1885 N N . GLU A 1 238 ? 30.564 4.319 -26.135 1.00 84.75 238 GLU A N 1
ATOM 1886 C CA . GLU A 1 238 ? 30.751 2.884 -25.929 1.00 84.75 238 GLU A CA 1
ATOM 1887 C C . GLU A 1 238 ? 29.591 2.070 -26.508 1.00 84.75 238 GLU A C 1
ATOM 1889 O O . GLU A 1 238 ? 29.801 1.071 -27.189 1.00 84.75 238 GLU A O 1
ATOM 1894 N N . LEU A 1 239 ? 28.354 2.529 -26.305 1.00 87.69 239 LEU A N 1
ATOM 1895 C CA . LEU A 1 239 ? 27.189 1.927 -26.946 1.00 87.69 239 LEU A CA 1
ATOM 1896 C C . LEU A 1 239 ? 27.310 1.971 -28.466 1.00 87.69 239 LEU A C 1
ATOM 1898 O O . LEU A 1 239 ? 27.004 0.986 -29.130 1.00 87.69 239 LEU A O 1
ATOM 1902 N N . SER A 1 240 ? 27.772 3.093 -29.017 1.00 89.81 240 SER A N 1
ATOM 1903 C CA . SER A 1 240 ? 27.958 3.252 -30.456 1.00 89.81 240 SER A CA 1
ATOM 1904 C C . SER A 1 240 ? 28.998 2.276 -31.012 1.00 89.81 240 SER A C 1
ATOM 1906 O O . SER A 1 240 ? 28.725 1.635 -32.025 1.00 89.81 240 SER A O 1
ATOM 1908 N N . SER A 1 241 ? 30.140 2.096 -30.334 1.00 87.88 241 SER A N 1
ATOM 1909 C CA . SER A 1 241 ? 31.169 1.141 -30.767 1.00 87.88 241 SER A CA 1
ATOM 1910 C C . SER A 1 241 ? 30.707 -0.313 -30.685 1.00 87.88 241 SER A C 1
ATOM 1912 O O . SER A 1 241 ? 31.014 -1.106 -31.566 1.00 87.88 241 SER A O 1
ATOM 1914 N N . GLU A 1 242 ? 29.951 -0.664 -29.650 1.00 88.25 242 GLU A N 1
ATOM 1915 C CA . GLU A 1 242 ? 29.604 -2.060 -29.353 1.00 88.25 242 GLU A CA 1
ATOM 1916 C C . GLU A 1 242 ? 28.364 -2.538 -30.107 1.00 88.25 242 GLU A C 1
ATOM 1918 O O . GLU A 1 242 ? 28.270 -3.694 -30.512 1.00 88.25 242 GLU A O 1
ATOM 1923 N N . THR A 1 243 ? 27.403 -1.641 -30.329 1.00 86.75 243 THR A N 1
ATOM 1924 C CA . THR A 1 243 ? 26.195 -1.947 -31.111 1.00 86.75 243 THR A CA 1
ATOM 1925 C C . THR A 1 243 ? 26.372 -1.662 -32.599 1.00 86.75 243 THR A C 1
ATOM 1927 O O . THR A 1 243 ? 25.501 -2.019 -33.389 1.00 86.75 243 THR A O 1
ATOM 1930 N N . MET A 1 244 ? 27.485 -1.028 -32.996 1.00 89.44 244 MET A N 1
ATOM 1931 C CA . MET A 1 244 ? 27.746 -0.561 -34.364 1.00 89.44 244 MET A CA 1
ATOM 1932 C C . MET A 1 244 ? 26.652 0.387 -34.896 1.00 89.44 244 MET A C 1
ATOM 1934 O O . MET A 1 244 ? 26.420 0.480 -36.102 1.00 89.44 244 MET A O 1
ATOM 1938 N N . ILE A 1 245 ? 25.962 1.099 -33.997 1.00 89.88 245 ILE A N 1
ATOM 1939 C CA . ILE A 1 245 ? 24.933 2.095 -34.319 1.00 89.88 245 ILE A CA 1
ATOM 1940 C C . ILE A 1 245 ? 25.556 3.488 -34.233 1.00 89.88 245 ILE A C 1
ATOM 1942 O O . ILE A 1 245 ? 26.291 3.798 -33.293 1.00 89.88 245 ILE A O 1
ATOM 1946 N N . SER A 1 246 ? 25.248 4.357 -35.198 1.00 90.44 246 SER A N 1
ATOM 1947 C CA . SER A 1 246 ? 25.783 5.723 -35.214 1.00 90.44 246 SER A CA 1
ATOM 1948 C C . SER A 1 246 ? 25.332 6.527 -33.980 1.00 90.44 246 SER A C 1
ATOM 1950 O O . SER A 1 246 ? 24.195 6.363 -33.531 1.00 90.44 246 SER A O 1
ATOM 1952 N N . PRO A 1 247 ? 26.142 7.464 -33.445 1.00 87.38 247 PRO A N 1
ATOM 1953 C CA . PRO A 1 247 ? 25.753 8.253 -32.270 1.00 87.38 247 PRO A CA 1
ATOM 1954 C C . PRO A 1 247 ? 24.440 9.032 -32.447 1.00 87.38 247 PRO A C 1
ATOM 1956 O O . PRO A 1 247 ? 23.698 9.234 -31.487 1.00 87.38 247 PRO A O 1
ATOM 1959 N N . TYR A 1 248 ? 24.138 9.460 -33.678 1.00 86.94 248 TYR A N 1
ATOM 1960 C CA . TYR A 1 248 ? 22.899 10.163 -34.008 1.00 86.94 248 TYR A CA 1
ATOM 1961 C C . TYR A 1 248 ? 21.665 9.252 -33.913 1.00 86.94 248 TYR A C 1
ATOM 1963 O O . TYR A 1 248 ? 20.666 9.636 -33.306 1.00 86.94 248 TYR A O 1
ATOM 1971 N N . GLU A 1 249 ? 21.727 8.043 -34.478 1.00 87.00 249 GLU A N 1
ATOM 1972 C CA . GLU A 1 249 ? 20.640 7.061 -34.376 1.00 87.00 249 GLU A CA 1
ATOM 1973 C C . GLU A 1 249 ? 20.496 6.529 -32.951 1.00 87.00 249 GLU A C 1
ATOM 1975 O O . GLU A 1 249 ? 19.381 6.415 -32.446 1.00 87.00 249 GLU A O 1
ATOM 1980 N N . LEU A 1 250 ? 21.619 6.272 -32.276 1.00 90.06 250 LEU A N 1
ATOM 1981 C CA . LEU A 1 250 ? 21.634 5.801 -30.898 1.00 90.06 250 LEU A CA 1
ATOM 1982 C C . LEU A 1 250 ? 20.938 6.800 -29.969 1.00 90.06 250 LEU A C 1
ATOM 1984 O O . LEU A 1 250 ? 20.178 6.398 -29.097 1.00 90.06 250 LEU A O 1
ATOM 1988 N N . LYS A 1 251 ? 21.141 8.104 -30.194 1.00 87.38 251 LYS A N 1
ATOM 1989 C CA . LYS A 1 251 ? 20.435 9.149 -29.452 1.00 87.38 251 LYS A CA 1
ATOM 1990 C C . LYS A 1 251 ? 18.919 9.056 -29.639 1.00 87.38 251 LYS A C 1
ATOM 1992 O O . LYS A 1 251 ? 18.211 9.112 -28.649 1.00 87.38 251 LYS A O 1
ATOM 1997 N N . LYS A 1 252 ? 18.420 8.842 -30.863 1.00 86.88 252 LYS A N 1
ATOM 1998 C CA . LYS A 1 252 ? 16.974 8.657 -31.105 1.00 86.88 252 LYS A CA 1
ATOM 1999 C C . LYS A 1 252 ? 16.421 7.431 -30.380 1.00 86.88 252 LYS A C 1
ATOM 2001 O O . LYS A 1 252 ? 15.346 7.511 -29.801 1.00 86.88 252 LYS A O 1
ATOM 2006 N N . ILE A 1 253 ? 17.161 6.321 -30.409 1.00 88.06 253 ILE A N 1
ATOM 2007 C CA . ILE A 1 253 ? 16.784 5.080 -29.721 1.00 88.06 253 ILE A CA 1
ATOM 2008 C C . ILE A 1 253 ? 16.766 5.296 -28.205 1.00 88.06 253 ILE A C 1
ATOM 2010 O O . ILE A 1 253 ? 15.822 4.886 -27.541 1.00 88.06 253 ILE A O 1
ATOM 2014 N N . ILE A 1 254 ? 17.783 5.956 -27.648 1.00 85.31 254 ILE A N 1
ATOM 2015 C CA . ILE A 1 254 ? 17.855 6.260 -26.214 1.00 85.31 254 ILE A CA 1
ATOM 2016 C C . ILE A 1 254 ? 16.742 7.228 -25.811 1.00 85.31 254 ILE A C 1
ATOM 2018 O O . ILE A 1 254 ? 16.093 6.973 -24.806 1.00 85.31 254 ILE A O 1
ATOM 2022 N N . ASP A 1 255 ? 16.494 8.286 -26.585 1.00 80.81 255 ASP A N 1
ATOM 2023 C CA . ASP A 1 255 ? 15.429 9.258 -26.317 1.00 80.81 255 ASP A CA 1
ATOM 2024 C C . ASP A 1 255 ? 14.047 8.566 -26.342 1.00 80.81 255 ASP A C 1
ATOM 2026 O O . ASP A 1 255 ? 13.209 8.820 -25.477 1.00 80.81 255 ASP A O 1
ATOM 2030 N N . ASP A 1 256 ? 13.814 7.637 -27.279 1.00 75.62 256 ASP A N 1
ATOM 2031 C CA . ASP A 1 256 ? 12.593 6.823 -27.338 1.00 75.62 256 ASP A CA 1
ATOM 2032 C C . ASP A 1 256 ? 12.482 5.861 -26.142 1.00 75.62 256 ASP A C 1
ATOM 2034 O O . ASP A 1 256 ? 11.465 5.858 -25.447 1.00 75.62 256 ASP A O 1
ATOM 2038 N N . LEU A 1 257 ? 13.540 5.105 -25.836 1.00 74.75 257 LEU A N 1
ATOM 2039 C CA . LEU A 1 257 ? 13.591 4.213 -24.674 1.00 74.75 257 LEU A CA 1
ATOM 2040 C C . LEU A 1 257 ? 13.418 4.975 -23.350 1.00 74.75 257 LEU A C 1
ATOM 2042 O O . LEU A 1 257 ? 12.794 4.449 -22.429 1.00 74.75 257 LEU A O 1
ATOM 2046 N N . GLU A 1 258 ? 13.956 6.190 -23.240 1.00 70.38 258 GLU A N 1
ATOM 2047 C CA . GLU A 1 258 ? 13.830 7.061 -22.068 1.00 70.38 258 GLU A CA 1
ATOM 2048 C C . GLU A 1 258 ? 12.413 7.630 -21.970 1.00 70.38 258 GLU A C 1
ATOM 2050 O O . GLU A 1 258 ? 11.815 7.589 -20.895 1.00 70.38 258 GLU A O 1
ATOM 2055 N N . SER A 1 259 ? 11.816 8.053 -23.092 1.00 59.72 259 SER A N 1
ATOM 2056 C CA . SER A 1 259 ? 10.413 8.494 -23.141 1.00 59.72 259 SER A CA 1
ATOM 2057 C C . SER A 1 259 ? 9.435 7.392 -22.722 1.00 59.72 259 SER A C 1
ATOM 2059 O O . SER A 1 259 ? 8.383 7.678 -22.149 1.00 59.72 259 SER A O 1
ATOM 2061 N N . ARG A 1 260 ? 9.812 6.129 -22.956 1.00 59.12 260 ARG A N 1
ATOM 2062 C CA . ARG A 1 260 ? 9.070 4.937 -22.535 1.00 59.12 260 ARG A CA 1
ATOM 2063 C C . ARG A 1 260 ? 9.482 4.410 -21.160 1.00 59.12 260 ARG A C 1
ATOM 2065 O O . ARG A 1 260 ? 8.981 3.387 -20.706 1.00 59.12 260 ARG A O 1
ATOM 2072 N N . GLY A 1 261 ? 10.410 5.082 -20.483 1.00 56.97 261 GLY A N 1
ATOM 2073 C CA . GLY A 1 261 ? 10.865 4.712 -19.147 1.00 56.97 261 GLY A CA 1
ATOM 2074 C C . GLY A 1 261 ? 11.660 3.403 -19.074 1.00 56.97 261 GLY A C 1
ATOM 2075 O O . GLY A 1 261 ? 11.817 2.866 -17.982 1.00 56.97 261 GLY A O 1
ATOM 2076 N N . HIS A 1 262 ? 12.178 2.876 -20.187 1.00 64.06 262 HIS A N 1
ATOM 2077 C CA . HIS A 1 262 ? 13.020 1.670 -20.211 1.00 64.06 262 HIS A CA 1
ATOM 2078 C C . HIS A 1 262 ? 14.482 1.951 -19.860 1.00 64.06 262 HIS A C 1
ATOM 2080 O O . HIS A 1 262 ? 15.165 1.073 -19.327 1.00 64.06 262 HIS A O 1
ATOM 2086 N N . VAL A 1 263 ? 14.959 3.162 -20.150 1.00 70.31 263 VAL A N 1
ATOM 2087 C CA . VAL A 1 263 ? 16.303 3.626 -19.795 1.00 70.31 263 VAL A CA 1
ATOM 2088 C C . VAL A 1 263 ? 16.235 5.000 -19.147 1.00 70.31 263 VAL A C 1
ATOM 2090 O O . VAL A 1 263 ? 15.246 5.713 -19.285 1.00 70.31 263 VAL A O 1
ATOM 2093 N N . PHE A 1 264 ? 17.300 5.389 -18.461 1.00 68.75 264 PHE A N 1
ATOM 2094 C CA . PHE A 1 264 ? 17.486 6.751 -17.973 1.00 68.75 264 PHE A CA 1
ATOM 2095 C C . PHE A 1 264 ? 18.960 7.142 -18.086 1.00 68.75 264 PHE A C 1
ATOM 2097 O O . PHE A 1 264 ? 19.860 6.298 -17.980 1.00 68.75 264 PHE A O 1
ATOM 2104 N N . MET A 1 265 ? 19.215 8.432 -18.308 1.00 71.62 265 MET A N 1
ATOM 2105 C CA . MET A 1 265 ? 20.573 8.974 -18.379 1.00 71.62 265 MET A CA 1
ATOM 2106 C C . MET A 1 265 ? 21.031 9.596 -17.053 1.00 71.62 265 MET A C 1
ATOM 2108 O O . MET A 1 265 ? 20.335 10.410 -16.445 1.00 71.62 265 MET A O 1
ATOM 2112 N N . LEU A 1 266 ? 22.269 9.304 -16.642 1.00 64.88 266 LEU A N 1
ATOM 2113 C CA . LEU A 1 266 ? 22.942 9.966 -15.516 1.00 64.88 266 LEU A CA 1
ATOM 2114 C C . LEU A 1 266 ? 24.211 10.694 -15.965 1.00 64.88 266 LEU A C 1
ATOM 2116 O O . LEU A 1 266 ? 24.902 10.249 -16.870 1.00 64.88 266 LEU A O 1
ATOM 2120 N N . GLY A 1 267 ? 24.548 11.799 -15.292 1.00 62.53 267 GLY A N 1
ATOM 2121 C CA . GLY A 1 267 ? 25.740 12.613 -15.572 1.00 62.53 267 GLY A CA 1
ATOM 2122 C C . GLY A 1 267 ? 25.464 13.896 -16.371 1.00 62.53 267 GLY A C 1
ATOM 2123 O O . GLY A 1 267 ? 24.325 14.216 -16.718 1.00 62.53 267 GLY A O 1
ATOM 2124 N N . LYS A 1 268 ? 26.512 14.690 -16.628 1.00 60.12 268 LYS A N 1
ATOM 2125 C CA . LYS A 1 268 ? 26.455 15.942 -17.411 1.00 60.12 268 LYS A CA 1
ATOM 2126 C C . LYS A 1 268 ? 27.513 15.930 -18.516 1.00 60.12 268 LYS A C 1
ATOM 2128 O O . LYS A 1 268 ? 28.611 15.419 -18.313 1.00 60.12 268 LYS A O 1
ATOM 2133 N N . GLY A 1 269 ? 27.189 16.539 -19.659 1.00 65.81 269 GLY A N 1
ATOM 2134 C CA . GLY A 1 269 ? 28.112 16.668 -20.791 1.00 65.81 269 GLY A CA 1
ATOM 2135 C C . GLY A 1 269 ? 28.623 15.314 -21.294 1.00 65.81 269 GLY A C 1
ATOM 2136 O O . GLY A 1 269 ? 27.843 14.379 -21.453 1.00 65.81 269 GLY A O 1
ATOM 2137 N N . SER A 1 270 ? 29.936 15.208 -21.496 1.00 61.91 270 SER A N 1
ATOM 2138 C CA . SER A 1 270 ? 30.628 13.996 -21.963 1.00 61.91 270 SER A CA 1
ATOM 2139 C C . SER A 1 270 ? 30.627 12.832 -20.965 1.00 61.91 270 SER A C 1
ATOM 2141 O O . SER A 1 270 ? 30.975 11.719 -21.337 1.00 61.91 270 SER A O 1
ATOM 2143 N N . LYS A 1 271 ? 30.204 13.054 -19.712 1.00 67.00 271 LYS A N 1
ATOM 2144 C CA . LYS A 1 271 ? 30.088 12.013 -18.675 1.00 67.00 271 LYS A CA 1
ATOM 2145 C C . LYS A 1 271 ? 28.673 11.433 -18.565 1.00 67.00 271 LYS A C 1
ATOM 2147 O O . LYS A 1 271 ? 28.303 10.930 -17.506 1.00 67.00 271 LYS A O 1
ATOM 2152 N N . ARG A 1 272 ? 27.844 11.573 -19.606 1.00 73.50 272 ARG A N 1
ATOM 2153 C CA . ARG A 1 272 ? 26.509 10.963 -19.632 1.00 73.50 272 ARG A CA 1
ATOM 2154 C C . ARG A 1 272 ? 26.615 9.455 -19.853 1.00 73.50 272 ARG A C 1
ATOM 2156 O O . ARG A 1 272 ? 27.213 9.011 -20.830 1.00 73.50 272 ARG A O 1
ATOM 2163 N N . MET A 1 273 ? 26.002 8.701 -18.953 1.00 77.75 273 MET A N 1
ATOM 2164 C CA . MET A 1 273 ? 25.932 7.244 -18.964 1.00 77.75 273 MET A CA 1
ATOM 2165 C C . MET A 1 273 ? 24.470 6.807 -19.019 1.00 77.75 273 MET A C 1
ATOM 2167 O O . MET A 1 273 ? 23.607 7.443 -18.407 1.00 77.75 273 MET A O 1
ATOM 2171 N N . VAL A 1 274 ? 24.206 5.736 -19.758 1.00 78.94 274 VAL A N 1
ATOM 2172 C CA . VAL A 1 274 ? 22.871 5.174 -19.979 1.00 78.94 274 VAL A CA 1
ATOM 2173 C C . VAL A 1 274 ? 22.698 3.936 -19.106 1.00 78.94 274 VAL A C 1
ATOM 2175 O O . VAL A 1 274 ? 23.589 3.087 -19.018 1.00 78.94 274 VAL A O 1
ATOM 2178 N N . PHE A 1 275 ? 21.541 3.824 -18.467 1.00 70.44 275 PHE A N 1
ATOM 2179 C CA . PHE A 1 275 ? 21.197 2.718 -17.581 1.00 70.44 275 PHE A CA 1
ATOM 2180 C C . PHE A 1 275 ? 19.809 2.188 -17.916 1.00 70.44 275 PHE A C 1
ATOM 2182 O O . PHE A 1 275 ? 18.944 2.958 -18.322 1.00 70.44 275 PHE A O 1
ATOM 2189 N N . LEU A 1 276 ? 19.580 0.888 -17.713 1.00 66.50 276 LEU A N 1
ATOM 2190 C CA . LEU A 1 276 ? 18.227 0.343 -17.752 1.00 66.50 276 LEU A CA 1
ATOM 2191 C C . LEU A 1 276 ? 17.467 0.741 -16.494 1.00 66.50 276 LEU A C 1
ATOM 2193 O O . LEU A 1 276 ? 17.980 0.590 -15.386 1.00 66.50 276 LEU A O 1
ATOM 2197 N N . THR A 1 277 ? 16.204 1.107 -16.665 1.00 57.47 277 THR A N 1
ATOM 2198 C CA . THR A 1 277 ? 15.240 1.260 -15.568 1.00 57.47 277 THR A CA 1
ATOM 2199 C C . THR A 1 277 ? 14.834 -0.097 -14.968 1.00 57.47 277 THR A C 1
ATOM 2201 O O . THR A 1 277 ? 14.213 -0.135 -13.910 1.00 57.47 277 THR A O 1
ATOM 2204 N N . ASN A 1 278 ? 15.232 -1.220 -15.591 1.00 56.16 278 ASN A N 1
ATOM 2205 C CA . ASN A 1 278 ? 14.989 -2.588 -15.117 1.00 56.16 278 ASN A CA 1
ATOM 2206 C C . ASN A 1 278 ? 16.175 -3.553 -15.402 1.00 56.16 278 ASN A C 1
ATOM 2208 O O . ASN A 1 278 ? 16.202 -4.232 -16.431 1.00 56.16 278 ASN A O 1
ATOM 2212 N N . PRO A 1 279 ? 17.185 -3.642 -14.522 1.00 47.22 279 PRO A N 1
ATOM 2213 C CA . PRO A 1 279 ? 18.232 -4.634 -14.576 1.00 47.22 279 PRO A CA 1
ATOM 2214 C C . PRO A 1 279 ? 17.783 -5.831 -13.735 1.00 47.22 279 PRO A C 1
ATOM 2216 O O . PRO A 1 279 ? 17.981 -5.866 -12.526 1.00 47.22 279 PRO A O 1
ATOM 2219 N N . ASN A 1 280 ? 17.270 -6.881 -14.371 1.00 42.28 280 ASN A N 1
ATOM 2220 C CA . ASN A 1 280 ? 17.174 -8.220 -13.762 1.00 42.28 280 ASN A CA 1
ATOM 2221 C C . ASN A 1 280 ? 18.563 -8.840 -13.447 1.00 42.28 280 ASN A C 1
ATOM 2223 O O . ASN A 1 280 ? 18.729 -10.060 -13.414 1.00 42.28 280 ASN A O 1
ATOM 2227 N N . ASN A 1 281 ? 19.605 -8.034 -13.242 1.00 37.28 281 ASN A N 1
ATOM 2228 C CA . ASN A 1 281 ? 20.976 -8.502 -13.252 1.00 37.28 281 ASN A CA 1
ATOM 2229 C C . ASN A 1 281 ? 21.479 -8.737 -11.821 1.00 37.28 281 ASN A C 1
ATOM 2231 O O . ASN A 1 281 ? 21.817 -7.796 -11.102 1.00 37.28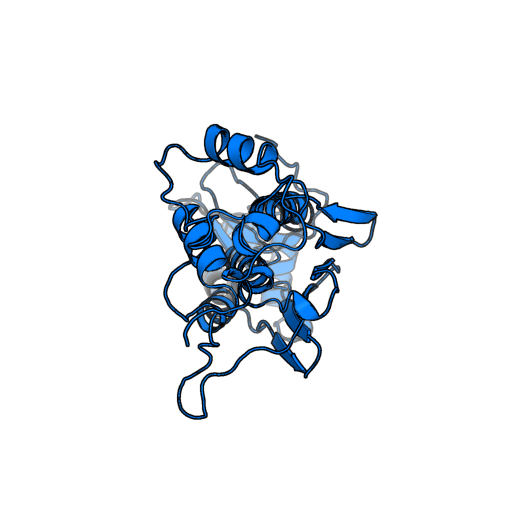 281 ASN A O 1
ATOM 2235 N N . ARG A 1 282 ? 21.614 -10.020 -11.453 1.00 36.78 282 ARG A N 1
ATOM 2236 C CA . ARG A 1 282 ? 22.317 -10.531 -10.253 1.00 36.78 282 ARG A CA 1
ATOM 2237 C C . ARG A 1 282 ? 23.763 -10.004 -10.099 1.00 36.78 282 ARG A C 1
ATOM 2239 O O . ARG A 1 282 ? 24.397 -10.273 -9.088 1.00 36.78 282 ARG A O 1
ATOM 2246 N N . ASN A 1 283 ? 24.279 -9.262 -11.085 1.00 32.59 283 ASN A N 1
ATOM 2247 C CA . ASN A 1 283 ? 25.638 -8.721 -11.153 1.00 32.59 283 ASN A CA 1
ATOM 2248 C C . ASN A 1 283 ? 25.770 -7.228 -10.805 1.00 32.59 283 ASN A C 1
ATOM 2250 O O . ASN A 1 283 ? 26.885 -6.704 -10.830 1.00 32.59 283 ASN A O 1
ATOM 2254 N N . LEU A 1 284 ? 24.687 -6.521 -10.466 1.00 36.62 284 LEU A N 1
ATOM 2255 C CA . LEU A 1 284 ? 24.842 -5.219 -9.818 1.00 36.62 284 LEU A CA 1
ATOM 2256 C C . LEU A 1 284 ? 25.356 -5.475 -8.400 1.00 36.62 284 LEU A C 1
ATOM 2258 O O . LEU A 1 284 ? 24.599 -5.903 -7.531 1.00 36.62 284 LEU A O 1
ATOM 2262 N N . LYS A 1 285 ? 26.654 -5.239 -8.168 1.00 30.59 285 LYS A N 1
ATOM 2263 C CA . LYS A 1 285 ? 27.189 -5.118 -6.809 1.00 30.59 285 LYS A CA 1
ATOM 2264 C C . LYS A 1 285 ? 26.423 -3.990 -6.127 1.00 30.59 285 LYS A C 1
ATOM 2266 O O . LYS A 1 285 ? 26.680 -2.813 -6.356 1.00 30.59 285 LYS A O 1
ATOM 2271 N N . MET A 1 286 ? 25.440 -4.398 -5.336 1.00 30.02 286 MET A N 1
ATOM 2272 C CA . MET A 1 286 ? 24.687 -3.575 -4.411 1.00 30.02 286 MET A CA 1
ATOM 2273 C C . MET A 1 286 ? 25.692 -2.865 -3.508 1.00 30.02 286 MET A C 1
ATOM 2275 O O . MET A 1 286 ? 26.295 -3.494 -2.640 1.00 30.02 286 MET A O 1
ATOM 2279 N N . ILE A 1 287 ? 25.906 -1.568 -3.715 1.00 26.44 287 ILE A N 1
ATOM 2280 C CA . ILE A 1 287 ? 26.552 -0.753 -2.692 1.00 26.44 287 ILE A CA 1
ATOM 2281 C C . ILE A 1 287 ? 25.454 -0.467 -1.673 1.00 26.44 287 ILE A C 1
ATOM 2283 O O . ILE A 1 287 ? 24.618 0.414 -1.867 1.00 26.44 287 ILE A O 1
ATOM 2287 N N . ALA A 1 288 ? 25.400 -1.301 -0.636 1.00 23.38 288 ALA A N 1
ATOM 2288 C CA . ALA A 1 288 ? 24.617 -1.007 0.549 1.00 23.38 288 ALA A CA 1
ATOM 2289 C C . ALA A 1 288 ? 25.204 0.253 1.198 1.00 23.38 288 ALA A C 1
ATOM 2291 O O . ALA A 1 288 ? 26.393 0.291 1.516 1.00 23.38 288 ALA A O 1
ATOM 2292 N N . SER A 1 289 ? 24.372 1.280 1.353 1.00 28.27 289 SER A N 1
ATOM 2293 C CA . SER A 1 289 ? 24.599 2.383 2.288 1.00 28.27 289 SER A CA 1
ATOM 2294 C C . SER A 1 289 ? 23.506 2.350 3.335 1.00 28.27 289 SER A C 1
ATOM 2296 O O . SER A 1 289 ? 22.333 2.392 2.887 1.00 28.27 289 SER A O 1
#

Secondary structure (DSSP, 8-state):
----GGGSBPS------HHHHHHHHHH--S---PPP-B-TTSPBBHHHHHTSTT----EEEEETTEEEEE-S-HHHHHHHHHHHHTTTS---EETTEE----SS-HHHHHHHHHHHHHS--GGG---EEEEE-SSEEEEEEES------TTSTT-PPPS-HHHHHHHHHTTS--SSS-HHHHHHHTTTTSS---EEEE-SSEEEEEEE-----GGGS-HHHHHHHHHHHHSTTEEHHHHHHHHT--HHHHHHHHHHHHHTTSEEEESSGGG-EEEES----TTS-----

Foldseek 3Di:
DPDFQQQAADPDQPFAQVLVVVCCVPQHPDDQDAPDQAHPVRGGGVVSLLNTQNNLAWEWEAEPVDIDIAGTHLVSRLVVVLVVCCVVFPQDQDPFDGDGLGQFQSLLSLLLSLCLVQQADVVLVHYWYWYDDNFKIKTKHWFFFADDDDPDDQQTDRSRVSSQSNCVSSVSHDPDSCSQVSQQVSQQLLPDHWDWDGDGTIIMIMTGGSDDDPVPDDPLLVLLLVVCLVPPFAFLVRSCVRSVPDSVVSVVSQVSCVSNQQWDWGDDDRSITIHGSDRPDPPPPPPDD

Sequence (289 aa):
MKHGYESFEAAIQHLTFEKMNCFIQHKTSRNIITPDTRTQSGSFNNYAYLISDQCPWHIIMDTPDSRMEFSGPLPVQVIECLTAIRRWNPNVRLDCRVGNVCRFPTVAIKEALVNSIIHFDPSLMRDIHIDIDSDMISIRSPGPMVEKGPYDEISGVVRNPRLAHLMMCLGYATLKGKGTSTLRMCYGGSGVIPRITSNDNEFLVHIPSIQYKREASDKRTFDVHSYIYRKPGCSISELSSETMISPYELKKIIDDLESRGHVFMLGKGSKRMVFLTNPNNRNLKMIAS

pLDDT: mean 77.73, std 18.09, range [23.38, 98.31]